Protein AF-X1BFW8-F1 (afdb_monomer_lite)

Foldseek 3Di:
DDLWDADPPDGDTPPDPSVVVVVVVVVVCVVVVVVVVVVVVVVVVVVLLVVLLVLLVVVLVVVCPPPVNVVVVVLVQPDDDPPFPPADPQQWAWGVQEDEDEAFDKDKIKIKHQPPPRPDAQWKKAKDKDDPQKAWPDGIDTDHQVCADPVRMHIDITMMHGHDFDPAWIWMWIDTDPDDIHIHTYGHDDDDDDDDDDDPDDDDDDQPQAEEEDADPVAQLFQWEDDPSYIYGHCRHPLNCCQPVVHDSVSSSVSSSLSSNQHSSCSSVPRCVSNVVSRVVVVVVSD

Radius of gyration: 31.19 Å; chains: 1; bounding box: 76×40×101 Å

Structure (mmCIF, N/CA/C/O backbone):
data_AF-X1BFW8-F1
#
_entry.id   AF-X1BFW8-F1
#
loop_
_atom_site.group_PDB
_atom_site.id
_atom_site.type_symbol
_atom_site.label_atom_id
_atom_site.label_alt_id
_atom_site.label_comp_id
_atom_site.label_asym_id
_atom_site.label_entity_id
_atom_site.label_seq_id
_atom_site.pdbx_PDB_ins_code
_atom_site.Cartn_x
_atom_site.Cartn_y
_atom_site.Cartn_z
_atom_site.occupancy
_atom_site.B_iso_or_equiv
_atom_site.auth_seq_id
_atom_site.auth_comp_id
_atom_site.auth_asym_id
_atom_site.auth_atom_id
_atom_site.pdbx_PDB_model_num
ATOM 1 N N . GLY A 1 1 ? 38.166 8.911 -64.105 1.00 53.06 1 GLY A N 1
ATOM 2 C CA . GLY A 1 1 ? 38.678 7.533 -64.160 1.00 53.06 1 GLY A CA 1
ATOM 3 C C . GLY A 1 1 ? 38.025 6.790 -63.029 1.00 53.06 1 GLY A C 1
ATOM 4 O O . GLY A 1 1 ? 37.865 7.400 -61.979 1.00 53.06 1 GLY A O 1
ATOM 5 N N . ASP A 1 2 ? 37.574 5.564 -63.267 1.00 64.12 2 ASP A N 1
ATOM 6 C CA . ASP A 1 2 ? 36.881 4.779 -62.245 1.00 64.12 2 ASP A CA 1
ATOM 7 C C . ASP A 1 2 ? 37.791 4.541 -61.035 1.00 64.12 2 ASP A C 1
ATOM 9 O O . ASP A 1 2 ? 38.950 4.158 -61.191 1.00 64.12 2 ASP A O 1
ATOM 13 N N . PHE A 1 3 ? 37.254 4.826 -59.846 1.00 72.25 3 PHE A N 1
ATOM 14 C CA . PHE A 1 3 ? 37.951 4.791 -58.556 1.00 72.25 3 PHE A CA 1
ATOM 15 C C . PHE A 1 3 ? 38.324 3.363 -58.124 1.00 72.25 3 PHE A C 1
ATOM 17 O O . PHE A 1 3 ? 39.352 3.161 -57.494 1.00 72.25 3 PHE A O 1
ATOM 24 N N . LEU A 1 4 ? 37.533 2.360 -58.523 1.00 79.75 4 LEU A N 1
ATOM 25 C CA . LEU A 1 4 ? 37.828 0.942 -58.314 1.00 79.75 4 LEU A CA 1
ATOM 26 C C . LEU A 1 4 ? 37.814 0.196 -59.648 1.00 79.75 4 LEU A C 1
ATOM 28 O O . LEU A 1 4 ? 36.929 0.412 -60.478 1.00 79.75 4 LEU A O 1
ATOM 32 N N . LYS A 1 5 ? 38.763 -0.725 -59.837 1.00 81.44 5 LYS A N 1
ATOM 33 C CA . LYS A 1 5 ? 38.862 -1.553 -61.046 1.00 81.44 5 LYS A CA 1
ATOM 34 C C . LYS A 1 5 ? 38.260 -2.938 -60.793 1.00 81.44 5 LYS A C 1
ATOM 36 O O . LYS A 1 5 ? 38.802 -3.677 -59.972 1.00 81.44 5 LYS A O 1
ATOM 41 N N . PRO A 1 6 ? 37.149 -3.308 -61.452 1.00 84.12 6 PRO A N 1
ATOM 42 C CA . PRO A 1 6 ? 36.534 -4.616 -61.261 1.00 84.12 6 PRO A CA 1
ATOM 43 C C . PRO A 1 6 ? 37.395 -5.726 -61.870 1.00 84.12 6 PRO A C 1
ATOM 45 O O . PRO A 1 6 ? 38.020 -5.551 -62.918 1.00 84.12 6 PRO A O 1
ATOM 48 N N . LEU A 1 7 ? 37.386 -6.900 -61.242 1.00 82.50 7 LEU A N 1
ATOM 49 C CA . LEU A 1 7 ? 38.055 -8.077 -61.783 1.00 82.50 7 LEU A CA 1
ATOM 50 C C . LEU A 1 7 ? 37.223 -8.666 -62.941 1.00 82.50 7 LEU A C 1
ATOM 52 O O . LEU A 1 7 ? 36.038 -8.946 -62.768 1.00 82.50 7 LEU A O 1
ATOM 56 N N . PRO A 1 8 ? 37.819 -8.930 -64.118 1.00 75.44 8 PRO A N 1
ATOM 57 C CA . PRO A 1 8 ? 37.076 -9.226 -65.349 1.00 75.44 8 PRO A CA 1
ATOM 58 C C . PRO A 1 8 ? 36.323 -10.571 -65.371 1.00 75.44 8 PRO A C 1
ATOM 60 O O . PRO A 1 8 ? 35.589 -10.837 -66.318 1.00 75.44 8 PRO A O 1
ATOM 63 N N . ALA A 1 9 ? 36.492 -11.435 -64.364 1.00 77.25 9 ALA A N 1
ATOM 64 C CA . ALA A 1 9 ? 35.888 -12.774 -64.335 1.00 77.25 9 ALA A CA 1
ATOM 65 C C . ALA A 1 9 ? 35.473 -13.254 -62.929 1.00 77.25 9 ALA A C 1
ATOM 67 O O . ALA A 1 9 ? 35.230 -14.445 -62.732 1.00 77.25 9 ALA A O 1
ATOM 68 N N . ARG A 1 10 ? 35.439 -12.361 -61.930 1.00 73.38 10 ARG A N 1
ATOM 69 C CA . ARG A 1 10 ? 35.086 -12.687 -60.538 1.00 73.38 10 ARG A CA 1
ATOM 70 C C . ARG A 1 10 ? 34.349 -11.525 -59.886 1.00 73.38 10 ARG A C 1
ATOM 72 O O . ARG A 1 10 ? 34.539 -10.378 -60.270 1.00 73.38 10 ARG A O 1
ATOM 79 N N . THR A 1 11 ? 33.566 -11.820 -58.856 1.00 75.94 11 THR A N 1
ATOM 80 C CA . THR A 1 11 ? 32.996 -10.804 -57.967 1.00 75.94 11 THR A CA 1
ATOM 81 C C . THR A 1 11 ? 34.120 -10.234 -57.095 1.00 75.94 11 THR A C 1
ATOM 83 O O . THR A 1 11 ? 34.528 -10.873 -56.128 1.00 75.94 11 THR A O 1
ATOM 86 N N . GLY A 1 12 ? 34.680 -9.081 -57.469 1.00 78.00 12 GLY A N 1
ATOM 87 C CA . GLY A 1 12 ? 35.740 -8.416 -56.703 1.00 78.00 12 GLY A CA 1
ATOM 88 C C . GLY A 1 12 ? 36.397 -7.248 -57.440 1.00 78.00 12 GLY A C 1
ATOM 89 O O . GLY A 1 12 ? 36.147 -7.035 -58.629 1.00 78.00 12 GLY A O 1
ATOM 90 N N . PHE A 1 13 ? 37.250 -6.513 -56.728 1.00 85.00 13 PHE A N 1
ATOM 91 C CA . PHE A 1 13 ? 38.037 -5.391 -57.245 1.00 85.00 13 PHE A CA 1
ATOM 92 C C . PHE A 1 13 ? 39.536 -5.689 -57.133 1.00 85.00 13 PHE A C 1
ATOM 94 O O . PHE A 1 13 ? 39.947 -6.546 -56.353 1.00 85.00 13 PHE A O 1
ATOM 101 N N . GLU A 1 14 ? 40.347 -5.019 -57.948 1.00 83.88 14 GLU A N 1
ATOM 102 C CA . GLU A 1 14 ? 41.806 -5.056 -57.835 1.00 83.88 14 GLU A CA 1
ATOM 103 C C . GLU A 1 14 ? 42.244 -4.426 -56.500 1.00 83.88 14 GLU A C 1
ATOM 105 O O . GLU A 1 14 ? 41.874 -3.291 -56.203 1.00 83.88 14 GLU A O 1
ATOM 110 N N . GLU A 1 15 ? 43.028 -5.155 -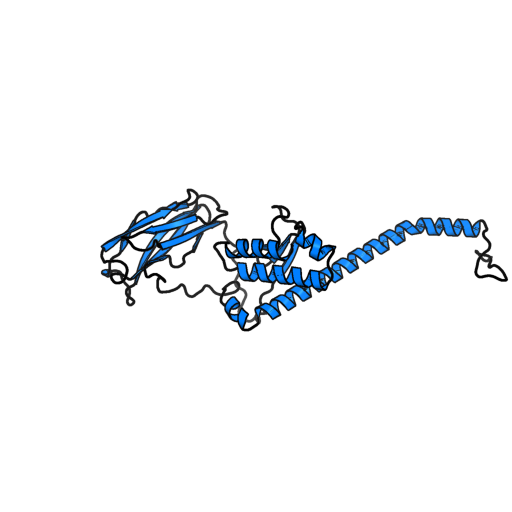55.700 1.00 81.75 15 GLU A N 1
ATOM 111 C CA . GLU A 1 15 ? 43.581 -4.684 -54.420 1.00 81.75 15 GLU A CA 1
ATOM 112 C C . GLU A 1 15 ? 44.744 -3.705 -54.661 1.00 81.75 15 GLU A C 1
ATOM 114 O O . GLU A 1 15 ? 45.918 -4.038 -54.508 1.00 81.75 15 GLU A O 1
ATOM 119 N N . ASN A 1 16 ? 44.419 -2.497 -55.112 1.00 83.69 16 ASN A N 1
ATOM 120 C CA . ASN A 1 16 ? 45.369 -1.415 -55.363 1.00 83.69 16 ASN A CA 1
ATOM 121 C C . ASN A 1 16 ? 45.364 -0.372 -54.221 1.00 83.69 16 ASN A C 1
ATOM 123 O O . ASN A 1 16 ? 44.614 -0.495 -53.254 1.00 83.69 16 ASN A O 1
ATOM 127 N N . GLU A 1 17 ? 46.201 0.667 -54.314 1.00 83.38 17 GLU A N 1
ATOM 128 C CA . GLU A 1 17 ? 46.241 1.737 -53.298 1.00 83.38 17 GLU A CA 1
ATOM 129 C C . GLU A 1 17 ? 44.878 2.421 -53.104 1.00 83.38 17 GLU A C 1
ATOM 131 O O . GLU A 1 17 ? 44.517 2.745 -51.976 1.00 83.38 17 GLU A O 1
ATOM 136 N N . ASP A 1 18 ? 44.086 2.586 -54.168 1.00 82.88 18 ASP A N 1
ATOM 137 C CA . ASP A 1 18 ? 42.741 3.170 -54.085 1.00 82.88 18 ASP A CA 1
ATOM 138 C C . ASP A 1 18 ? 41.776 2.282 -53.275 1.00 82.88 18 ASP A C 1
ATOM 140 O O . ASP A 1 18 ? 40.979 2.787 -52.483 1.00 82.88 18 ASP A O 1
ATOM 144 N N . TRP A 1 19 ? 41.883 0.956 -53.417 1.00 81.75 19 TRP A N 1
ATOM 145 C CA . TRP A 1 19 ? 41.144 -0.022 -52.615 1.00 81.75 19 TRP A CA 1
ATOM 146 C C . TRP A 1 19 ? 41.543 0.026 -51.135 1.00 81.75 19 TRP A C 1
ATOM 148 O O . TRP A 1 19 ? 40.672 0.017 -50.267 1.00 81.75 19 TRP A O 1
ATOM 158 N N . ILE A 1 20 ? 42.841 0.136 -50.835 1.00 82.69 20 ILE A N 1
ATOM 159 C CA . ILE A 1 20 ? 43.346 0.257 -49.457 1.00 82.69 20 ILE A CA 1
ATOM 160 C C . ILE A 1 20 ? 42.872 1.573 -48.822 1.00 82.69 20 ILE A C 1
ATOM 162 O O . ILE A 1 20 ? 42.326 1.556 -47.722 1.00 82.69 20 ILE A O 1
ATOM 166 N N . ASN A 1 21 ? 42.980 2.693 -49.542 1.00 85.38 21 ASN A N 1
ATOM 167 C CA . ASN A 1 21 ? 42.504 3.999 -49.078 1.00 85.38 21 ASN A CA 1
ATOM 168 C C . ASN A 1 21 ? 40.992 4.000 -48.805 1.00 85.38 21 ASN A C 1
ATOM 170 O O . ASN A 1 21 ? 40.538 4.600 -47.834 1.00 85.38 21 ASN A O 1
ATOM 174 N N . LEU A 1 22 ? 40.198 3.314 -49.635 1.00 85.25 22 LEU A N 1
ATOM 175 C CA . LEU A 1 22 ? 38.765 3.146 -49.391 1.00 85.25 22 LEU A CA 1
ATOM 176 C C . LEU A 1 22 ? 38.494 2.373 -48.094 1.00 85.25 22 LEU A C 1
ATOM 178 O O . LEU A 1 22 ? 37.608 2.763 -47.335 1.00 85.25 22 LEU A O 1
ATOM 182 N N . LEU A 1 23 ? 39.229 1.288 -47.837 1.00 84.69 23 LEU A N 1
ATOM 183 C CA . LEU A 1 23 ? 39.080 0.516 -46.602 1.00 84.69 23 LEU A CA 1
ATOM 184 C C . LEU A 1 23 ? 39.462 1.345 -45.370 1.00 84.69 23 LEU A C 1
ATOM 186 O O . LEU A 1 23 ? 38.728 1.307 -44.385 1.00 84.69 23 LEU A O 1
ATOM 190 N N . ASP A 1 24 ? 40.528 2.143 -45.445 1.00 86.81 24 ASP A N 1
ATOM 191 C CA . ASP A 1 24 ? 40.934 3.049 -44.365 1.00 86.81 24 ASP A CA 1
ATOM 192 C C . ASP A 1 24 ? 39.879 4.134 -44.093 1.00 86.81 24 ASP A C 1
ATOM 194 O O . ASP A 1 24 ? 39.579 4.441 -42.939 1.00 86.81 24 ASP A O 1
ATOM 198 N N . GLU A 1 25 ? 39.271 4.712 -45.134 1.00 87.56 25 GLU A N 1
ATOM 199 C CA . GLU A 1 25 ? 38.171 5.672 -44.974 1.00 87.56 25 GLU A CA 1
ATOM 200 C C . GLU A 1 25 ? 36.904 5.017 -44.400 1.00 87.56 25 GLU A C 1
ATOM 202 O O . GLU A 1 25 ? 36.228 5.611 -43.560 1.00 87.56 25 GLU A O 1
ATOM 207 N N . LEU A 1 26 ? 36.594 3.773 -44.779 1.00 86.12 26 LEU A N 1
ATOM 208 C CA . LEU A 1 26 ? 35.485 3.020 -44.183 1.00 86.12 26 LEU A CA 1
ATOM 209 C C . LEU A 1 26 ? 35.748 2.669 -42.712 1.00 86.12 26 LEU A C 1
ATOM 211 O O . LEU A 1 26 ? 34.830 2.756 -41.894 1.00 86.12 26 LEU A O 1
ATOM 215 N N . ASP A 1 27 ? 36.984 2.324 -42.347 1.00 87.81 27 ASP A N 1
ATOM 216 C CA . ASP A 1 27 ? 37.343 2.018 -40.958 1.00 87.81 27 ASP A CA 1
ATOM 217 C C . ASP A 1 27 ? 37.312 3.280 -40.076 1.00 87.81 27 ASP A C 1
ATOM 219 O O . ASP A 1 27 ? 36.904 3.217 -38.918 1.00 87.81 27 ASP A O 1
ATOM 223 N N . LYS A 1 28 ? 37.596 4.467 -40.635 1.00 90.75 28 LYS A N 1
ATOM 224 C CA . LYS A 1 28 ? 37.363 5.755 -39.947 1.00 90.75 28 LYS A CA 1
ATOM 225 C C . LYS A 1 28 ? 35.883 6.036 -39.677 1.00 90.75 28 LYS A C 1
ATOM 227 O O . LYS A 1 28 ? 35.567 6.734 -38.714 1.00 90.75 28 LYS A O 1
ATOM 232 N N . LEU A 1 29 ? 34.975 5.516 -40.507 1.00 88.31 29 LEU A N 1
ATOM 233 C CA . LEU A 1 29 ? 33.527 5.671 -40.330 1.00 88.31 29 LEU A CA 1
ATOM 234 C C . LEU A 1 29 ? 32.930 4.649 -39.354 1.00 88.31 29 LEU A C 1
ATOM 236 O O . LEU A 1 29 ? 31.868 4.913 -38.785 1.00 88.31 29 LEU A O 1
ATOM 240 N N . ARG A 1 30 ? 33.610 3.518 -39.108 1.00 85.94 30 ARG A N 1
ATOM 241 C CA . ARG A 1 30 ? 33.148 2.462 -38.191 1.00 85.94 30 ARG A CA 1
ATOM 242 C C . ARG A 1 30 ? 32.739 3.003 -36.809 1.00 85.94 30 ARG A C 1
ATOM 244 O O . ARG A 1 30 ? 31.610 2.716 -36.418 1.00 85.94 30 ARG A O 1
ATOM 251 N N . PRO A 1 31 ? 33.540 3.825 -36.096 1.00 89.44 31 PRO A N 1
ATOM 252 C CA . PRO A 1 31 ? 33.148 4.334 -34.780 1.00 89.44 31 PRO A CA 1
ATOM 253 C C . PRO A 1 31 ? 31.869 5.180 -34.810 1.00 89.44 31 PRO A C 1
ATOM 255 O O . PRO A 1 31 ? 31.066 5.123 -33.882 1.00 89.44 31 PRO A O 1
ATOM 258 N N . SER A 1 32 ? 31.659 5.952 -35.884 1.00 87.69 32 SER A N 1
ATOM 259 C CA . SER A 1 32 ? 30.453 6.772 -36.050 1.00 87.69 32 SER A CA 1
ATOM 260 C C . SER A 1 32 ? 29.214 5.902 -36.252 1.00 87.69 32 SER A C 1
ATOM 262 O O . SER A 1 32 ? 28.176 6.171 -35.654 1.00 87.69 32 SER A O 1
ATOM 264 N N . ILE A 1 33 ? 29.327 4.850 -37.066 1.00 85.62 33 ILE A N 1
ATOM 265 C CA . ILE A 1 33 ? 28.232 3.909 -37.330 1.00 85.62 33 ILE A CA 1
ATOM 266 C C . ILE A 1 33 ? 27.911 3.093 -36.071 1.00 85.62 33 ILE A C 1
ATOM 268 O O . ILE A 1 33 ? 26.744 2.908 -35.740 1.00 85.62 33 ILE A O 1
ATOM 272 N N . GLU A 1 34 ? 28.927 2.629 -35.339 1.00 87.75 34 GLU A N 1
ATOM 273 C CA . GLU A 1 34 ? 28.741 1.896 -34.081 1.00 87.75 34 GLU A CA 1
ATOM 274 C C . GLU A 1 34 ? 28.040 2.754 -33.021 1.00 87.75 34 GLU A C 1
ATOM 276 O O . GLU A 1 34 ? 27.109 2.277 -32.370 1.00 87.75 34 GLU A O 1
ATOM 281 N N . ALA A 1 35 ? 28.420 4.030 -32.895 1.00 88.38 35 ALA A N 1
ATOM 282 C CA . ALA A 1 35 ? 27.755 4.967 -31.995 1.00 88.38 35 ALA A CA 1
ATOM 283 C C . ALA A 1 35 ? 26.285 5.201 -32.384 1.00 88.38 35 ALA A C 1
ATOM 285 O O . A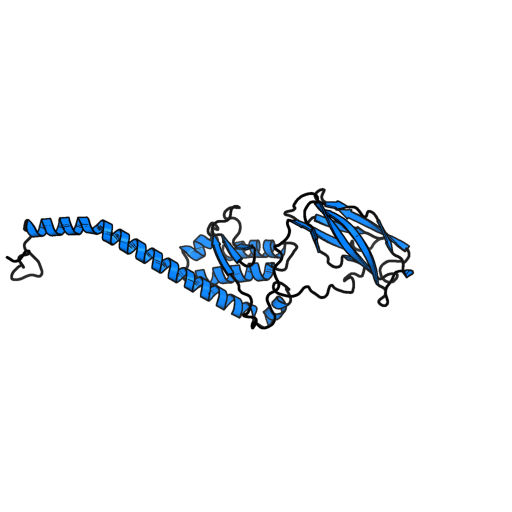LA A 1 35 ? 25.412 5.226 -31.517 1.00 88.38 35 ALA A O 1
ATOM 286 N N . GLU A 1 36 ? 25.992 5.338 -33.678 1.00 87.12 36 GLU A N 1
ATOM 287 C CA . GLU A 1 36 ? 24.628 5.541 -34.173 1.00 87.12 36 GLU A CA 1
ATOM 288 C C . GLU A 1 36 ? 23.748 4.294 -33.967 1.00 87.12 36 GLU A C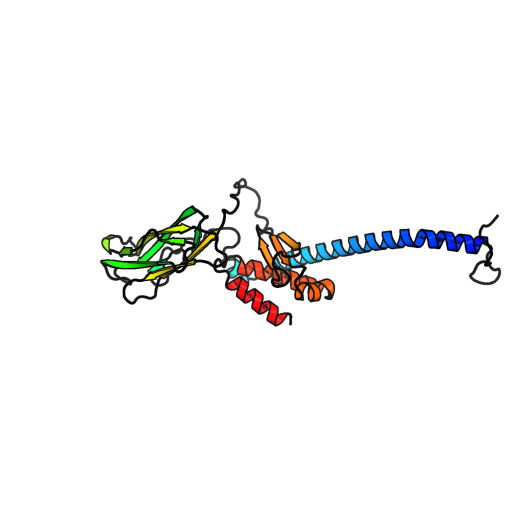 1
ATOM 290 O O . GLU A 1 36 ? 22.615 4.396 -33.494 1.00 87.12 36 GLU A O 1
ATOM 295 N N . ILE A 1 37 ? 24.291 3.099 -34.223 1.00 86.00 37 ILE A N 1
ATOM 296 C CA . ILE A 1 37 ? 23.625 1.823 -33.926 1.00 86.00 37 ILE A CA 1
ATOM 297 C C . ILE A 1 37 ? 23.312 1.708 -32.432 1.00 86.00 37 ILE A C 1
ATOM 299 O O . ILE A 1 37 ? 22.230 1.247 -32.069 1.00 86.00 37 ILE A O 1
ATOM 303 N N . GLU A 1 38 ? 24.234 2.115 -31.561 1.00 87.38 38 GLU A N 1
ATOM 304 C CA . GLU A 1 38 ? 24.026 2.062 -30.114 1.00 87.38 38 GLU A CA 1
ATOM 305 C C . GLU A 1 38 ? 22.906 3.011 -29.662 1.00 87.38 38 GLU A C 1
ATOM 307 O O . GLU A 1 38 ? 22.055 2.623 -28.861 1.00 87.38 38 GLU A O 1
ATOM 312 N N . ILE A 1 39 ? 22.823 4.212 -30.244 1.00 85.50 39 ILE A N 1
ATOM 313 C CA . ILE A 1 39 ? 21.701 5.137 -30.015 1.00 85.50 39 ILE A CA 1
ATOM 314 C C . ILE A 1 39 ? 20.376 4.485 -30.430 1.00 85.50 39 ILE A C 1
ATOM 316 O O . ILE A 1 39 ? 19.427 4.470 -29.643 1.00 85.50 39 ILE A O 1
ATOM 320 N N . PHE A 1 40 ? 20.310 3.887 -31.624 1.00 80.94 40 PHE A N 1
ATOM 321 C CA . PHE A 1 40 ? 19.091 3.226 -32.095 1.00 80.94 40 PHE A CA 1
ATOM 322 C C . PHE A 1 40 ? 18.684 2.036 -31.222 1.00 80.94 40 PHE A C 1
ATOM 324 O O . PHE A 1 40 ? 17.498 1.878 -30.925 1.00 80.94 40 PHE A O 1
ATOM 331 N N . LYS A 1 41 ? 19.645 1.234 -30.747 1.00 80.56 41 LYS A N 1
ATOM 332 C CA . LYS A 1 41 ? 19.380 0.146 -29.793 1.00 80.56 41 LYS A CA 1
ATOM 333 C C . LYS A 1 41 ? 18.786 0.670 -28.489 1.00 80.56 41 LYS A C 1
ATOM 335 O O . LYS A 1 41 ? 17.811 0.105 -27.994 1.00 80.56 41 LYS A O 1
ATOM 340 N N . GLN A 1 42 ? 19.330 1.760 -27.947 1.00 78.06 42 GLN A N 1
ATOM 341 C CA . GLN A 1 42 ? 18.814 2.380 -26.725 1.00 78.06 42 GLN A CA 1
ATOM 342 C C . GLN A 1 42 ? 17.403 2.948 -26.917 1.00 78.06 42 GLN A C 1
ATOM 344 O O . GLN A 1 42 ? 16.556 2.814 -26.033 1.00 78.06 42 GLN A O 1
ATOM 349 N N . GLU A 1 43 ? 17.120 3.568 -28.063 1.00 79.75 43 GLU A N 1
ATOM 350 C CA . GLU A 1 43 ? 15.775 4.051 -28.389 1.00 79.75 43 GLU A CA 1
ATOM 351 C C . GLU A 1 43 ? 14.764 2.912 -28.540 1.00 79.75 43 GLU A C 1
ATOM 353 O O . GLU A 1 43 ? 13.642 3.009 -28.036 1.00 79.75 43 GLU A O 1
ATOM 358 N N . GLU A 1 44 ? 15.144 1.828 -29.217 1.00 81.06 44 GLU A N 1
ATOM 359 C CA . GLU A 1 44 ? 14.288 0.656 -29.380 1.00 81.06 44 GLU A CA 1
ATOM 360 C C . GLU A 1 44 ? 14.005 -0.017 -28.030 1.00 81.06 44 GLU A C 1
ATOM 362 O O . GLU A 1 44 ? 12.851 -0.334 -27.734 1.00 81.06 44 GLU A O 1
ATOM 367 N N . ALA A 1 45 ? 15.022 -0.158 -27.175 1.00 77.31 45 ALA A N 1
ATOM 368 C CA . ALA A 1 45 ? 14.869 -0.685 -25.822 1.00 77.31 45 ALA A CA 1
ATOM 369 C C . ALA A 1 45 ? 13.904 0.169 -24.981 1.00 77.31 45 ALA A C 1
ATOM 371 O O . ALA A 1 45 ? 12.984 -0.369 -24.367 1.00 77.31 45 ALA A O 1
ATOM 372 N N . LYS A 1 46 ? 14.029 1.505 -25.024 1.00 78.94 46 LYS A N 1
ATOM 373 C CA . LYS A 1 46 ? 13.103 2.425 -24.333 1.00 78.94 46 LYS A CA 1
ATOM 374 C C . LYS A 1 46 ? 11.659 2.278 -24.817 1.00 78.94 46 LYS A C 1
ATOM 376 O O . LYS A 1 46 ? 10.733 2.290 -24.005 1.00 78.94 46 LYS A O 1
ATOM 381 N N . LYS A 1 47 ? 11.453 2.135 -26.132 1.00 82.56 47 LYS A N 1
ATOM 382 C CA . LYS A 1 47 ? 10.119 1.922 -26.719 1.00 82.56 47 LYS A CA 1
ATOM 383 C C . LYS A 1 47 ? 9.509 0.599 -26.259 1.00 82.56 47 LYS A C 1
ATOM 385 O O . LYS A 1 47 ? 8.350 0.592 -25.855 1.00 82.56 47 LYS A O 1
ATOM 390 N N . LYS A 1 48 ? 10.286 -0.490 -26.280 1.00 80.88 48 LYS A N 1
ATOM 391 C CA . LYS A 1 48 ? 9.845 -1.810 -25.796 1.00 80.88 48 LYS A CA 1
ATOM 392 C C . LYS A 1 48 ? 9.461 -1.763 -24.323 1.00 80.88 48 LYS A C 1
ATOM 394 O O . LYS A 1 48 ? 8.369 -2.196 -23.972 1.00 80.88 48 LYS A O 1
ATOM 399 N N . LEU A 1 49 ? 10.299 -1.147 -23.494 1.00 78.19 49 LEU A N 1
ATOM 400 C CA . LEU A 1 49 ? 10.038 -0.979 -22.067 1.00 78.19 49 LEU A CA 1
ATOM 401 C C . LEU A 1 49 ? 8.735 -0.202 -21.818 1.00 78.19 49 LEU A C 1
ATOM 403 O O . LEU A 1 49 ? 7.868 -0.660 -21.083 1.00 78.19 49 LEU A O 1
ATOM 407 N N . THR A 1 50 ? 8.535 0.920 -22.515 1.00 81.44 50 THR A N 1
ATOM 408 C CA . THR A 1 50 ? 7.309 1.731 -22.387 1.00 81.44 50 THR A CA 1
ATOM 409 C C . THR A 1 50 ? 6.056 0.946 -22.800 1.00 81.44 50 THR A C 1
ATOM 411 O O . THR A 1 50 ? 5.001 1.067 -22.178 1.00 81.44 50 THR A O 1
ATOM 414 N N . GLU A 1 51 ? 6.156 0.115 -23.837 1.00 84.62 51 GLU A N 1
ATOM 415 C CA . GLU A 1 51 ? 5.048 -0.728 -24.292 1.00 84.62 51 GLU A CA 1
ATOM 416 C C . GLU A 1 51 ? 4.719 -1.846 -23.290 1.00 84.62 51 GLU A C 1
ATOM 418 O O . GLU A 1 51 ? 3.545 -2.135 -23.049 1.00 84.62 51 GLU A O 1
ATOM 423 N N . ILE A 1 52 ? 5.733 -2.444 -22.663 1.00 82.62 52 ILE A N 1
ATOM 424 C CA . ILE A 1 52 ? 5.551 -3.432 -21.593 1.00 82.62 52 ILE A CA 1
ATOM 425 C C . ILE A 1 52 ? 4.879 -2.788 -20.383 1.00 82.62 52 ILE A C 1
ATOM 427 O O . ILE A 1 52 ? 3.908 -3.339 -19.871 1.00 82.62 52 ILE A O 1
ATOM 431 N N . GLN A 1 53 ? 5.314 -1.594 -19.979 1.00 79.25 53 GLN A N 1
ATOM 432 C CA . GLN A 1 53 ? 4.684 -0.837 -18.894 1.00 79.25 53 GLN A CA 1
ATOM 433 C C . GLN A 1 53 ? 3.207 -0.552 -19.187 1.00 79.25 53 GLN A C 1
ATOM 435 O O . GLN A 1 53 ? 2.345 -0.767 -18.333 1.00 79.25 53 GLN A O 1
ATOM 440 N N . ARG A 1 54 ? 2.890 -0.119 -20.414 1.00 82.62 54 ARG A N 1
ATOM 441 C CA . ARG A 1 54 ? 1.507 0.121 -20.848 1.00 82.62 54 ARG A CA 1
ATOM 442 C C . ARG A 1 54 ? 0.660 -1.148 -20.732 1.00 82.62 54 ARG A C 1
ATOM 444 O O . ARG A 1 54 ? -0.418 -1.105 -20.140 1.00 82.62 54 ARG A O 1
ATOM 451 N N . LYS A 1 55 ? 1.165 -2.274 -21.246 1.00 84.56 55 LYS A N 1
ATOM 452 C CA . LYS A 1 55 ? 0.491 -3.579 -21.163 1.00 84.56 55 LYS A CA 1
ATOM 453 C C . LYS A 1 55 ? 0.339 -4.061 -19.722 1.00 84.56 55 LYS A C 1
ATOM 455 O O . LYS A 1 55 ? -0.704 -4.608 -19.391 1.00 84.56 55 LYS A O 1
ATOM 460 N N . ALA A 1 56 ? 1.333 -3.835 -18.865 1.00 80.12 56 ALA A N 1
ATOM 461 C CA . ALA A 1 56 ? 1.281 -4.222 -17.457 1.00 80.12 56 ALA A CA 1
ATOM 462 C C . ALA A 1 56 ? 0.186 -3.456 -16.713 1.00 80.12 56 ALA A C 1
ATOM 464 O O . ALA A 1 56 ? -0.580 -4.041 -15.952 1.00 80.12 56 ALA A O 1
ATOM 465 N N . ILE A 1 57 ? 0.060 -2.154 -16.980 1.00 76.25 57 ILE A N 1
ATOM 466 C CA . ILE A 1 57 ? -1.012 -1.327 -16.418 1.00 76.25 57 ILE A CA 1
ATOM 467 C C . ILE A 1 57 ? -2.384 -1.800 -16.910 1.00 76.25 57 ILE A C 1
ATOM 469 O O . ILE A 1 57 ? -3.320 -1.878 -16.115 1.00 76.25 57 ILE A O 1
ATOM 473 N N . GLU A 1 58 ? -2.526 -2.100 -18.201 1.00 79.12 58 GLU A N 1
ATOM 474 C CA . GLU A 1 58 ? -3.777 -2.619 -18.768 1.00 79.12 58 GLU A CA 1
ATOM 475 C C . GLU A 1 58 ? -4.153 -3.971 -18.156 1.00 79.12 58 GLU A C 1
ATOM 477 O O . GLU A 1 58 ? -5.260 -4.115 -17.641 1.00 79.12 58 GLU A O 1
ATOM 482 N N . LEU A 1 59 ? -3.213 -4.913 -18.105 1.00 81.62 59 LEU A N 1
ATOM 483 C CA . LEU A 1 59 ? -3.434 -6.241 -17.542 1.00 81.62 59 LEU A CA 1
ATOM 484 C C . LEU A 1 59 ? -3.753 -6.183 -16.044 1.00 81.62 59 LEU A C 1
ATOM 486 O O . LEU A 1 59 ? -4.677 -6.846 -15.580 1.00 81.62 59 LEU A O 1
ATOM 490 N N . ALA A 1 60 ? -3.044 -5.349 -15.281 1.00 77.00 60 ALA A N 1
ATOM 491 C CA . ALA A 1 60 ? -3.341 -5.150 -13.868 1.00 77.00 60 ALA A CA 1
ATOM 492 C C . ALA A 1 60 ? -4.762 -4.607 -13.669 1.00 77.00 60 ALA A C 1
ATOM 494 O O . ALA A 1 60 ? -5.477 -5.069 -12.783 1.00 77.00 60 ALA A O 1
ATOM 495 N N . ARG A 1 61 ? -5.208 -3.666 -14.513 1.00 72.75 61 ARG A N 1
ATOM 496 C CA . ARG A 1 61 ? -6.592 -3.170 -14.477 1.00 72.75 61 ARG A CA 1
ATOM 497 C C . ARG A 1 61 ? -7.592 -4.271 -14.797 1.00 72.75 61 ARG A C 1
ATOM 499 O O . ARG A 1 61 ? -8.613 -4.351 -14.127 1.00 72.75 61 ARG A O 1
ATOM 506 N N . GLU A 1 62 ? -7.327 -5.094 -15.804 1.00 76.88 62 GLU A N 1
ATOM 507 C CA . GLU A 1 62 ? -8.199 -6.219 -16.150 1.00 76.88 62 GLU A CA 1
ATOM 508 C C . GLU A 1 62 ? -8.344 -7.192 -14.979 1.00 76.88 62 GLU A C 1
ATOM 510 O O . GLU A 1 62 ? -9.470 -7.508 -14.602 1.00 76.88 62 GLU A O 1
ATOM 515 N N . ILE A 1 63 ? -7.228 -7.586 -14.355 1.00 72.88 63 ILE A N 1
ATOM 516 C CA . ILE A 1 63 ? -7.215 -8.488 -13.196 1.00 72.88 63 ILE A CA 1
ATOM 517 C C . ILE A 1 63 ? -7.991 -7.877 -12.029 1.00 72.88 63 ILE A C 1
ATOM 519 O O . ILE A 1 63 ? -8.875 -8.520 -11.471 1.00 72.88 63 ILE A O 1
ATOM 523 N N . LEU A 1 64 ? -7.712 -6.620 -11.684 1.00 66.81 64 LEU A N 1
ATOM 524 C CA . LEU A 1 64 ? -8.362 -5.946 -10.558 1.00 66.81 64 LEU A CA 1
ATOM 525 C C . LEU A 1 64 ? -9.870 -5.721 -10.770 1.00 66.81 64 LEU A C 1
ATOM 527 O O . LEU A 1 64 ? -10.594 -5.540 -9.797 1.00 66.81 64 LEU A O 1
ATOM 531 N N . ASN A 1 65 ? -10.355 -5.766 -12.013 1.00 64.00 65 ASN A N 1
ATOM 532 C CA . ASN A 1 65 ? -11.775 -5.626 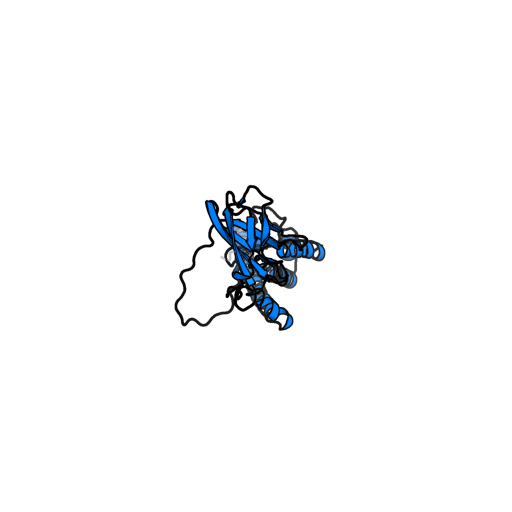-12.346 1.00 64.00 65 ASN A CA 1
ATOM 533 C C . ASN A 1 65 ? -12.555 -6.961 -12.350 1.00 64.00 65 ASN A C 1
ATOM 535 O O . ASN A 1 65 ? -13.776 -6.950 -12.554 1.00 64.00 65 ASN A O 1
ATOM 539 N N . ILE A 1 66 ? -11.891 -8.109 -12.153 1.00 68.56 66 ILE A N 1
ATOM 540 C CA . ILE A 1 66 ? -12.551 -9.424 -12.043 1.00 68.56 66 ILE A CA 1
ATOM 541 C C . ILE A 1 66 ? -13.460 -9.429 -10.806 1.00 68.56 66 ILE A C 1
ATOM 543 O O . ILE A 1 66 ? -13.135 -8.839 -9.783 1.00 68.56 66 ILE A O 1
ATOM 547 N N . GLU A 1 67 ? -14.617 -10.094 -10.881 1.00 48.50 67 GLU A N 1
ATOM 548 C CA . GLU A 1 67 ? -15.648 -10.084 -9.828 1.00 48.50 67 GLU A CA 1
ATOM 549 C C . GLU A 1 67 ? -15.136 -10.532 -8.447 1.00 48.50 67 GLU A C 1
ATOM 551 O O . GLU A 1 67 ? -15.532 -9.962 -7.437 1.00 48.50 67 GLU A O 1
ATOM 556 N N . GLU A 1 68 ? -14.175 -11.454 -8.415 1.00 54.62 68 GLU A N 1
ATOM 557 C CA . GLU A 1 68 ? -13.474 -11.933 -7.211 1.00 54.62 68 GLU A CA 1
ATOM 558 C C . GLU A 1 68 ? -12.584 -10.859 -6.559 1.00 54.62 68 GLU A C 1
ATOM 560 O O . GLU A 1 68 ? -12.309 -10.908 -5.361 1.00 54.62 68 GLU A O 1
ATOM 565 N N . PHE A 1 69 ? -12.161 -9.866 -7.343 1.00 48.28 69 PHE A N 1
ATOM 566 C CA . PHE A 1 69 ? -11.352 -8.727 -6.922 1.00 48.28 69 PHE A CA 1
ATOM 567 C C . PHE A 1 69 ? -12.141 -7.409 -6.902 1.00 48.28 69 PHE A C 1
ATOM 569 O O . PHE A 1 69 ? -11.619 -6.401 -6.433 1.00 48.28 69 PHE A O 1
ATOM 576 N N . LYS A 1 70 ? -13.428 -7.402 -7.278 1.00 47.44 70 LYS A N 1
ATOM 577 C CA . LYS A 1 70 ? -14.321 -6.254 -7.028 1.00 47.44 70 LYS A CA 1
ATOM 578 C C . LYS A 1 70 ? -14.475 -5.977 -5.536 1.00 47.44 70 LYS A C 1
ATOM 580 O O . LYS A 1 70 ? -14.583 -4.825 -5.134 1.00 47.44 70 LYS A O 1
ATOM 585 N N . ASP A 1 71 ? -14.384 -7.007 -4.698 1.00 42.25 71 ASP A N 1
ATOM 586 C CA . ASP A 1 71 ? -14.308 -6.837 -3.244 1.00 42.25 71 ASP A CA 1
ATOM 587 C C . ASP A 1 71 ? -12.935 -6.306 -2.780 1.00 42.25 71 ASP A C 1
ATOM 589 O O . ASP A 1 71 ? -12.808 -5.818 -1.659 1.00 42.25 71 ASP A O 1
ATOM 593 N N . LEU A 1 72 ? -11.906 -6.303 -3.637 1.00 44.38 72 LEU A N 1
ATOM 594 C CA . LEU A 1 72 ? -10.694 -5.508 -3.410 1.00 44.38 72 LEU A CA 1
ATOM 595 C C . LEU A 1 72 ? -10.891 -4.030 -3.791 1.00 44.38 72 LEU A C 1
ATOM 597 O O . LEU A 1 72 ? -10.162 -3.198 -3.264 1.00 44.38 72 LEU A O 1
ATOM 601 N N . GLU A 1 73 ? -11.901 -3.643 -4.589 1.00 36.69 73 GLU A N 1
ATOM 602 C CA . GLU A 1 73 ? -12.326 -2.228 -4.675 1.00 36.69 73 GLU A CA 1
ATOM 603 C C . GLU A 1 73 ? -12.939 -1.732 -3.347 1.00 36.69 73 GLU A C 1
ATOM 605 O O . GLU A 1 73 ? -12.979 -0.522 -3.096 1.00 36.69 73 GLU A O 1
ATOM 610 N N . LEU A 1 74 ? -13.368 -2.650 -2.464 1.00 36.38 74 LEU A N 1
ATOM 611 C CA . LEU A 1 74 ? -13.713 -2.360 -1.065 1.00 36.38 74 LEU A CA 1
ATOM 612 C C . LEU A 1 74 ? -12.479 -2.254 -0.149 1.00 36.38 74 LEU A C 1
ATOM 614 O O . LEU A 1 74 ? -12.621 -1.849 1.005 1.00 36.38 74 LEU A O 1
ATOM 618 N N . LEU A 1 75 ? -11.265 -2.526 -0.643 1.00 41.59 75 LEU A N 1
ATOM 619 C CA . LEU A 1 75 ? -10.047 -1.966 -0.065 1.00 41.59 75 LEU A CA 1
ATOM 620 C C . LEU A 1 75 ? -9.903 -0.553 -0.650 1.00 41.59 75 LEU A C 1
ATOM 622 O O . LEU A 1 75 ? -9.484 -0.332 -1.785 1.00 41.59 75 LEU A O 1
ATOM 626 N N . GLU A 1 76 ? -10.291 0.423 0.164 1.00 41.81 76 GLU A N 1
ATOM 627 C CA . GLU A 1 76 ? -10.619 1.822 -0.139 1.00 41.81 76 GLU A CA 1
ATOM 628 C C . GLU A 1 76 ? -9.450 2.715 -0.574 1.00 41.81 76 GLU A C 1
ATOM 630 O O . GLU A 1 76 ? -9.186 3.777 -0.000 1.00 41.81 76 GLU A O 1
ATOM 635 N N . GLY A 1 77 ? -8.753 2.316 -1.634 1.00 39.84 77 GLY A N 1
ATOM 636 C CA . GLY A 1 77 ? -7.487 2.945 -1.978 1.00 39.84 77 GLY A CA 1
ATOM 637 C C . GLY A 1 77 ? -7.621 4.264 -2.719 1.00 39.84 77 GLY A C 1
ATOM 638 O O . GLY A 1 77 ? -6.709 5.087 -2.784 1.00 39.84 77 GLY A O 1
ATOM 639 N N . LEU A 1 78 ? -8.763 4.491 -3.355 1.00 40.38 78 LEU A N 1
ATOM 640 C CA . LEU A 1 78 ? -8.788 5.454 -4.449 1.00 40.38 78 LEU A CA 1
ATOM 641 C C . LEU A 1 78 ? -10.025 6.344 -4.500 1.00 40.38 78 LEU A C 1
ATOM 643 O O . LEU A 1 78 ? -10.180 7.069 -5.485 1.00 40.38 78 LEU A O 1
ATOM 647 N N . GLY A 1 79 ? -10.842 6.451 -3.440 1.00 39.47 79 GLY A N 1
ATOM 648 C CA . GLY A 1 79 ? -11.850 7.513 -3.512 1.00 39.47 79 GLY A CA 1
ATOM 649 C C . GLY A 1 79 ? -12.807 7.838 -2.383 1.00 39.47 79 GLY A C 1
ATOM 650 O O . GLY A 1 79 ? -13.372 8.928 -2.468 1.00 39.47 79 GLY A O 1
ATOM 651 N N . ARG A 1 80 ? -13.044 7.024 -1.353 1.00 34.78 80 ARG A N 1
ATOM 652 C CA . ARG A 1 80 ? -13.966 7.434 -0.277 1.00 34.78 80 ARG A CA 1
ATOM 653 C C . ARG A 1 80 ? -13.513 6.889 1.065 1.00 34.78 80 ARG A C 1
ATOM 655 O O . ARG A 1 80 ? -13.147 5.733 1.168 1.00 34.78 80 ARG A O 1
ATOM 662 N N . LYS A 1 81 ? -13.536 7.762 2.077 1.00 37.28 81 LYS A N 1
ATOM 663 C CA . LYS A 1 81 ? -13.404 7.370 3.479 1.00 37.28 81 LYS A CA 1
ATOM 664 C C . LYS A 1 81 ? -14.540 6.366 3.761 1.00 37.28 81 LYS A C 1
ATOM 666 O O . LYS A 1 81 ? -15.679 6.718 3.422 1.00 37.28 81 LYS A O 1
ATOM 671 N N . PRO A 1 82 ? -14.271 5.195 4.361 1.00 40.56 82 PRO A N 1
ATOM 672 C CA . PRO A 1 82 ? -15.332 4.294 4.794 1.00 40.56 82 PRO A CA 1
ATOM 673 C C . PRO A 1 82 ? -16.308 5.092 5.640 1.00 40.56 82 PRO A C 1
ATOM 675 O O . PRO A 1 82 ? -15.867 5.975 6.395 1.00 40.56 82 PRO A O 1
ATOM 678 N N . PRO A 1 83 ? -17.620 4.817 5.573 1.00 47.78 83 PRO A N 1
ATOM 679 C CA . PRO A 1 83 ? -18.466 5.192 6.685 1.00 47.78 83 PRO A CA 1
ATOM 680 C C . PRO A 1 83 ? -17.850 4.531 7.921 1.00 47.78 83 PRO A C 1
ATOM 682 O O . PRO A 1 83 ? -17.857 3.308 8.040 1.00 47.78 83 PRO A O 1
ATOM 685 N N . GLU A 1 84 ? -17.238 5.345 8.789 1.00 54.88 84 GLU A N 1
ATOM 686 C CA . GLU A 1 84 ? -16.599 4.866 10.013 1.00 54.88 84 GLU A CA 1
ATOM 687 C C . GLU A 1 84 ? -17.582 3.920 10.708 1.00 54.88 84 GLU A C 1
ATOM 689 O O . GLU A 1 84 ? -18.750 4.310 10.873 1.00 54.88 84 GLU A O 1
ATOM 694 N N . PRO A 1 85 ? -17.163 2.687 11.070 1.00 60.22 85 PRO A N 1
ATOM 695 C CA . PRO A 1 85 ? -18.057 1.742 11.709 1.00 60.22 85 PRO A CA 1
ATOM 696 C C . PRO A 1 85 ? -18.770 2.454 12.854 1.00 60.22 85 PRO A C 1
ATOM 698 O O . PRO A 1 85 ? -18.162 3.035 13.759 1.00 60.22 85 PRO A O 1
ATOM 701 N N . ARG A 1 86 ? -20.100 2.528 12.779 1.00 66.88 86 ARG A N 1
ATOM 702 C CA . ARG A 1 86 ? -20.836 3.232 13.833 1.00 66.88 86 ARG A CA 1
ATOM 703 C C . ARG A 1 86 ? -20.654 2.511 15.162 1.00 66.88 86 ARG A C 1
ATOM 705 O O . ARG A 1 86 ? -20.534 3.177 16.187 1.00 66.88 86 ARG A O 1
ATOM 712 N N . LEU A 1 87 ? -20.534 1.187 15.098 1.00 82.88 87 LEU A N 1
ATOM 713 C CA . LEU A 1 87 ? -20.473 0.281 16.230 1.00 82.88 87 LEU A CA 1
ATOM 714 C C . LEU A 1 87 ? -19.051 -0.278 16.433 1.00 82.88 87 LEU A C 1
ATOM 716 O O . LEU A 1 87 ? -18.368 -0.557 15.445 1.00 82.88 87 LEU A O 1
ATOM 720 N N . PRO A 1 88 ? -18.608 -0.463 17.690 1.00 85.19 88 PRO A N 1
ATOM 721 C CA . PRO A 1 88 ? -17.344 -1.127 18.003 1.00 85.19 88 PRO A CA 1
ATOM 722 C C . PRO A 1 88 ? -17.428 -2.638 17.696 1.00 85.19 88 PRO A C 1
ATOM 724 O O . PRO A 1 88 ? -18.311 -3.300 18.251 1.00 85.19 88 PRO A O 1
ATOM 727 N N . PRO A 1 89 ? -16.536 -3.209 16.861 1.00 80.94 89 PRO A N 1
ATOM 728 C CA . PRO A 1 89 ? -16.601 -4.612 16.431 1.00 80.94 89 PRO A CA 1
ATOM 729 C C . PRO A 1 89 ? -16.648 -5.629 17.579 1.00 80.94 89 PRO A C 1
ATOM 731 O O . PRO A 1 89 ? -17.473 -6.539 17.560 1.00 80.94 89 PRO A O 1
ATOM 734 N N . ASN A 1 90 ? -15.820 -5.450 18.612 1.00 84.38 90 ASN A N 1
ATOM 735 C CA . ASN A 1 90 ? -15.794 -6.316 19.797 1.00 84.38 90 ASN A CA 1
ATOM 736 C C . ASN A 1 90 ? -16.647 -5.773 20.952 1.00 84.38 90 ASN A C 1
ATOM 738 O O . ASN A 1 90 ? -16.536 -6.220 22.092 1.00 84.38 90 ASN A O 1
ATOM 742 N N . GLY A 1 91 ? -17.469 -4.759 20.685 1.00 90.56 91 GLY A N 1
ATOM 743 C CA . GLY A 1 91 ? -18.247 -4.057 21.696 1.00 90.56 91 GLY A CA 1
ATOM 744 C C . GLY A 1 91 ? -17.458 -3.099 22.592 1.00 90.56 91 GLY A C 1
ATOM 745 O O . GLY A 1 91 ? -18.072 -2.379 23.376 1.00 90.56 91 GLY A O 1
ATOM 746 N N . PHE A 1 92 ? -16.133 -3.060 22.452 1.00 95.12 92 PHE A N 1
ATOM 747 C CA . PHE A 1 92 ? -15.213 -2.115 23.078 1.00 95.12 92 PHE A CA 1
ATOM 748 C C . PHE A 1 92 ? -13.979 -1.977 22.177 1.00 95.12 92 PHE A C 1
ATOM 750 O O . PHE A 1 92 ? -13.142 -2.871 22.166 1.00 95.12 92 PHE A O 1
ATOM 757 N N . ASP A 1 93 ? -13.898 -0.911 21.378 1.00 94.06 93 ASP A N 1
ATOM 758 C CA . ASP A 1 93 ? -12.831 -0.726 20.382 1.00 94.06 93 ASP A CA 1
ATOM 759 C C . ASP A 1 93 ? -12.600 0.746 20.030 1.00 94.06 93 ASP A C 1
ATOM 761 O O . ASP A 1 93 ? -13.497 1.588 20.136 1.00 94.06 93 ASP A O 1
ATOM 765 N N . PHE A 1 94 ? -11.394 1.054 19.551 1.00 90.25 94 PHE A N 1
ATOM 766 C CA . PHE A 1 94 ? -11.122 2.317 18.870 1.00 90.25 94 PHE A CA 1
ATOM 767 C C . PHE A 1 94 ? -11.715 2.298 17.464 1.00 90.25 94 PHE A C 1
ATOM 769 O O . PHE A 1 94 ? -11.525 1.335 16.719 1.00 90.25 94 PHE A O 1
ATOM 776 N N . VAL A 1 95 ? -12.425 3.364 17.088 1.00 86.62 95 VAL A N 1
ATOM 777 C CA . VAL A 1 95 ? -13.100 3.424 15.787 1.00 86.62 95 VAL A CA 1
ATOM 778 C C . VAL A 1 95 ? -12.890 4.782 15.114 1.00 86.62 95 VAL A C 1
ATOM 780 O O . VAL A 1 95 ? -13.686 5.691 15.335 1.00 86.62 95 VAL A O 1
ATOM 783 N N . PRO A 1 96 ? -11.858 4.941 14.266 1.00 84.75 96 PRO A N 1
ATOM 784 C CA . PRO A 1 96 ? -11.059 3.877 13.648 1.00 84.75 96 PRO A CA 1
ATOM 785 C C . PRO A 1 96 ? -9.995 3.263 14.573 1.00 84.75 96 PRO A C 1
ATOM 787 O O . PRO A 1 96 ? -9.579 3.870 15.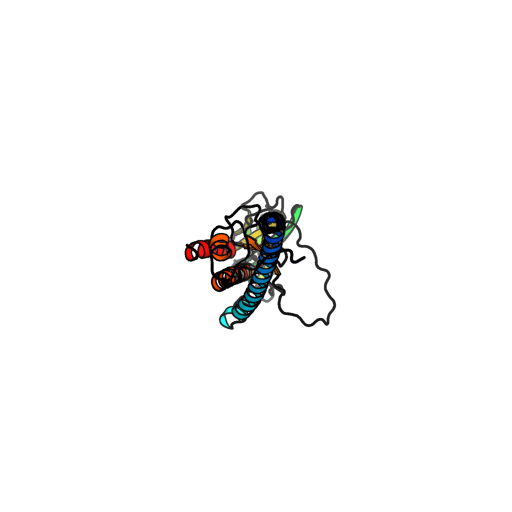554 1.00 84.75 96 PRO A O 1
ATOM 790 N N . SER A 1 97 ? -9.494 2.080 14.203 1.00 82.19 97 SER A N 1
ATOM 791 C CA . SER A 1 97 ? -8.378 1.389 14.873 1.00 82.19 97 SER A CA 1
ATOM 792 C C . SER A 1 97 ? -6.995 1.919 14.466 1.00 82.19 97 SER A C 1
ATOM 794 O O . SER A 1 97 ? -5.964 1.377 14.862 1.00 82.19 97 SER A O 1
ATOM 796 N N . SER A 1 98 ? -6.932 2.972 13.650 1.00 77.06 98 SER A N 1
ATOM 797 C CA . SER A 1 98 ? -5.677 3.634 13.298 1.00 77.06 98 SER A CA 1
ATOM 798 C C . SER A 1 98 ? -5.867 5.111 12.977 1.00 77.06 98 SER A C 1
ATOM 800 O O . SER A 1 98 ? -6.933 5.544 12.534 1.00 77.06 98 SER A O 1
ATOM 802 N N . ILE A 1 99 ? -4.811 5.892 13.196 1.00 80.25 99 ILE A N 1
ATOM 803 C CA . ILE A 1 99 ? -4.793 7.337 12.972 1.00 80.25 99 ILE A CA 1
ATOM 804 C C . ILE A 1 99 ? -3.386 7.823 12.628 1.00 80.25 99 ILE A C 1
ATOM 806 O O . ILE A 1 99 ? -2.387 7.337 13.156 1.00 80.25 99 ILE A O 1
ATOM 810 N N . ARG A 1 100 ? -3.313 8.815 11.738 1.00 76.19 100 ARG A N 1
ATOM 811 C CA . ARG A 1 100 ? -2.084 9.546 11.425 1.00 76.19 100 ARG A CA 1
ATOM 812 C C . ARG A 1 100 ? -2.110 10.899 12.117 1.00 76.19 100 ARG A C 1
ATOM 814 O O . ARG A 1 100 ? -3.133 11.580 12.102 1.00 76.19 100 ARG A O 1
ATOM 821 N N . VAL A 1 101 ? -0.978 11.289 12.680 1.00 82.50 101 VAL A N 1
ATOM 822 C CA . VAL A 1 101 ? -0.770 12.605 13.280 1.00 82.50 101 VAL A CA 1
ATOM 823 C C . VAL A 1 101 ? 0.541 13.190 12.768 1.00 82.50 101 VAL A C 1
ATOM 825 O O . VAL A 1 101 ? 1.493 12.463 12.495 1.00 82.50 101 VAL A O 1
ATOM 828 N N . GLU A 1 102 ? 0.597 14.503 12.604 1.00 84.38 102 GLU A N 1
ATOM 829 C CA . GLU A 1 102 ? 1.850 15.179 12.273 1.00 84.38 102 GLU A CA 1
ATOM 830 C C . GLU A 1 102 ? 2.712 15.363 13.533 1.00 84.38 102 GLU A C 1
ATOM 832 O O . GLU A 1 102 ? 2.166 15.504 14.634 1.00 84.38 102 GLU A O 1
ATOM 837 N N . PRO A 1 103 ? 4.051 15.402 13.406 1.00 89.81 103 PRO A N 1
ATOM 838 C CA . PRO A 1 103 ? 4.917 15.795 14.512 1.00 89.81 103 PRO A CA 1
ATOM 839 C C . PRO A 1 103 ? 4.502 17.153 15.108 1.00 89.81 103 PRO A C 1
ATOM 841 O O . PRO A 1 103 ? 4.228 18.109 14.383 1.00 89.81 103 PRO A O 1
ATOM 844 N N . GLY A 1 104 ? 4.441 17.236 16.434 1.00 91.56 104 GLY A N 1
ATOM 845 C CA . GLY A 1 104 ? 3.990 18.403 17.194 1.00 91.56 104 GLY A CA 1
ATOM 846 C C . GLY A 1 104 ? 2.477 18.647 17.170 1.00 91.56 104 GLY A C 1
ATOM 847 O O . GLY A 1 104 ? 2.023 19.680 17.663 1.00 91.56 104 GLY A O 1
ATOM 848 N N . LYS A 1 105 ? 1.672 17.751 16.580 1.00 92.69 105 LYS A N 1
ATOM 849 C CA . LYS A 1 105 ? 0.207 17.868 16.573 1.00 92.69 105 LYS A CA 1
ATOM 850 C C . LYS A 1 105 ? -0.445 16.905 17.555 1.00 92.69 105 LYS A C 1
ATOM 852 O O . LYS A 1 105 ? 0.030 15.797 17.805 1.00 92.69 105 LYS A O 1
ATOM 857 N N . THR A 1 106 ? -1.585 17.341 18.082 1.00 93.38 106 THR A N 1
ATOM 858 C CA . THR A 1 106 ? -2.466 16.517 18.907 1.00 93.38 106 THR A CA 1
ATOM 859 C C . THR A 1 106 ? -3.414 15.723 18.016 1.00 93.38 106 THR A C 1
ATOM 861 O O . THR A 1 106 ? -4.146 16.299 17.211 1.00 93.38 106 THR A O 1
ATOM 864 N N . GLY A 1 107 ? -3.406 14.403 18.170 1.00 90.38 107 GLY A N 1
ATOM 865 C CA . GLY A 1 107 ? -4.405 13.502 17.616 1.00 90.38 107 GLY A CA 1
ATOM 866 C C . GLY A 1 107 ? -5.488 13.198 18.648 1.00 90.38 107 GLY A C 1
ATOM 867 O O . GLY A 1 107 ? -5.229 13.169 19.854 1.00 90.38 107 GLY A O 1
ATOM 868 N N . VAL A 1 108 ? -6.708 12.971 18.165 1.00 93.50 108 VAL A N 1
ATOM 869 C CA . VAL A 1 108 ? -7.843 12.530 18.980 1.00 93.50 108 VAL A CA 1
ATOM 870 C C . VAL A 1 108 ? -8.439 11.297 18.325 1.00 93.50 108 VAL A C 1
ATOM 872 O O . VAL A 1 108 ? -8.750 11.326 17.134 1.00 93.50 108 VAL A O 1
ATOM 875 N N . LEU A 1 109 ? -8.601 10.224 19.096 1.00 90.88 109 LEU A N 1
ATOM 876 C CA . LEU A 1 109 ? -9.181 8.974 18.625 1.00 90.88 109 LEU A CA 1
ATOM 877 C C . LEU A 1 109 ? -10.387 8.587 19.487 1.00 90.88 109 LEU A C 1
ATOM 879 O O . LEU A 1 109 ? -10.255 8.512 20.713 1.00 90.88 109 LEU A O 1
ATOM 883 N N . PRO A 1 110 ? -11.565 8.353 18.889 1.00 94.62 110 PRO A N 1
ATOM 884 C CA . PRO A 1 110 ? -12.729 7.910 19.634 1.00 94.62 110 PRO A CA 1
ATOM 885 C C . PRO A 1 110 ? -12.609 6.422 19.999 1.00 94.62 110 PRO A C 1
ATOM 887 O O . PRO A 1 110 ? -12.350 5.557 19.161 1.00 94.62 110 PRO A O 1
ATOM 890 N N . LEU A 1 111 ? -12.839 6.139 21.274 1.00 95.75 111 LEU A N 1
ATOM 891 C CA . LEU A 1 111 ? -13.023 4.820 21.854 1.00 95.75 111 LEU A CA 1
ATOM 892 C C . LEU A 1 111 ? -14.523 4.606 22.057 1.00 95.75 111 LEU A C 1
ATOM 894 O O . LEU A 1 111 ? -15.173 5.375 22.770 1.00 95.75 111 LEU A O 1
ATOM 898 N N . LYS A 1 112 ? -15.072 3.576 21.421 1.00 95.88 112 LYS A N 1
ATOM 899 C CA . LYS A 1 112 ? -16.497 3.256 21.471 1.00 95.88 112 LYS A CA 1
ATOM 900 C C . LYS A 1 112 ? -16.737 1.996 22.285 1.00 95.88 112 LYS A C 1
ATOM 902 O O . LYS A 1 112 ? -15.987 1.029 22.170 1.00 95.88 112 LYS A O 1
ATOM 907 N N . ALA A 1 113 ? -17.808 1.995 23.070 1.00 96.56 113 ALA A N 1
ATOM 908 C CA . ALA A 1 113 ? -18.151 0.887 23.953 1.00 96.56 113 ALA A CA 1
ATOM 909 C C . ALA A 1 113 ? -19.666 0.685 24.056 1.00 96.56 113 ALA A C 1
ATOM 911 O O . ALA A 1 113 ? -20.397 1.661 24.196 1.00 96.56 113 ALA A O 1
ATOM 912 N N . PHE A 1 114 ? -20.140 -0.562 24.072 1.00 96.25 114 PHE A N 1
ATOM 913 C CA . PHE A 1 114 ? -21.521 -0.864 24.455 1.00 96.25 114 PHE A CA 1
ATOM 914 C C . PHE A 1 114 ? -21.655 -0.889 25.978 1.00 96.25 114 PHE A C 1
ATOM 916 O O . PHE A 1 114 ? -21.193 -1.835 26.625 1.00 96.25 114 PHE A O 1
ATOM 923 N N . VAL A 1 115 ? -22.337 0.106 26.544 1.00 94.88 115 VAL A N 1
ATOM 924 C CA . VAL A 1 115 ? -22.531 0.255 27.996 1.00 94.88 115 VAL A CA 1
ATOM 925 C C . VAL A 1 115 ? -24.032 0.235 28.309 1.00 94.88 115 VAL A C 1
ATOM 927 O O . VAL A 1 115 ? -24.773 1.001 27.700 1.00 94.88 115 VAL A O 1
ATOM 930 N N . PRO A 1 116 ? -24.524 -0.614 29.233 1.00 92.75 116 PRO A N 1
ATOM 931 C CA . PRO A 1 116 ? -23.780 -1.539 30.092 1.00 92.75 116 PRO A CA 1
ATOM 932 C C . PRO A 1 116 ? -23.571 -2.946 29.488 1.00 92.75 116 PRO A C 1
ATOM 934 O O . PRO A 1 116 ? -23.130 -3.855 30.185 1.00 92.75 116 PRO A O 1
ATOM 937 N N . LYS A 1 117 ? -23.966 -3.171 28.224 1.00 93.00 117 LYS A N 1
ATOM 938 C CA . LYS A 1 117 ? -24.115 -4.524 27.650 1.00 93.00 117 LYS A CA 1
ATOM 939 C C . LYS A 1 117 ? -22.806 -5.319 27.582 1.00 93.00 117 LYS A C 1
ATOM 941 O O . LYS A 1 117 ? -22.822 -6.515 27.853 1.00 93.00 117 LYS A O 1
ATOM 946 N N . VAL A 1 118 ? -21.712 -4.684 27.160 1.00 93.44 118 VAL A N 1
ATOM 947 C CA . VAL A 1 118 ? -20.387 -5.320 27.032 1.00 93.44 118 VAL A CA 1
ATOM 948 C C . VAL A 1 118 ? -19.451 -4.800 28.111 1.00 93.44 118 VAL A C 1
ATOM 950 O O . VAL A 1 118 ? -18.785 -5.580 28.786 1.00 93.44 118 VAL A O 1
ATOM 953 N N . VAL A 1 119 ? -19.431 -3.482 28.296 1.00 95.25 119 VAL A N 1
ATOM 954 C CA . VAL A 1 119 ? -18.692 -2.821 29.368 1.00 95.25 119 VAL A CA 1
ATOM 955 C C . VAL A 1 119 ? -19.685 -2.448 30.472 1.00 95.25 119 VAL A C 1
ATOM 957 O O . VAL A 1 119 ? -20.650 -1.753 30.162 1.00 95.25 119 VAL A O 1
ATOM 960 N N . PRO A 1 120 ? -19.484 -2.861 31.737 1.00 95.88 120 PRO A N 1
ATOM 961 C CA . PRO A 1 120 ? -20.367 -2.484 32.842 1.00 95.88 120 PRO A CA 1
ATOM 962 C C . PRO A 1 120 ? -20.486 -0.965 33.027 1.00 95.88 120 PRO A C 1
ATOM 964 O O . PRO A 1 120 ? -19.561 -0.214 32.708 1.00 95.88 120 PRO A O 1
ATOM 967 N N . ASP A 1 121 ? -21.602 -0.504 33.591 1.00 96.62 121 ASP A N 1
ATOM 968 C CA . ASP A 1 121 ? -21.780 0.914 33.918 1.00 96.62 121 ASP A CA 1
ATOM 969 C C . ASP A 1 121 ? -20.742 1.400 34.948 1.00 96.62 121 ASP A C 1
ATOM 971 O O . ASP A 1 121 ? -20.351 0.659 35.851 1.00 96.62 121 ASP A O 1
ATOM 975 N N . ASN A 1 122 ? -20.309 2.654 34.816 1.00 95.81 122 ASN A N 1
ATOM 976 C CA . ASN A 1 122 ? -19.248 3.287 35.607 1.00 95.81 122 ASN A CA 1
ATOM 977 C C . ASN A 1 122 ? -17.888 2.564 35.544 1.00 95.81 122 ASN A C 1
ATOM 979 O O . ASN A 1 122 ? -17.096 2.629 36.488 1.00 95.81 122 ASN A O 1
ATOM 983 N N . SER A 1 123 ? -17.583 1.895 34.429 1.00 95.56 123 SER A N 1
ATOM 984 C CA . SER A 1 123 ? -16.280 1.252 34.238 1.00 95.56 123 SER A CA 1
ATOM 985 C C . SER A 1 123 ? -15.178 2.274 33.968 1.00 95.56 123 SER A C 1
ATOM 987 O O . SER A 1 123 ? -15.320 3.162 33.124 1.00 95.56 123 SER A O 1
ATOM 989 N N . MET A 1 124 ? -14.044 2.115 34.655 1.00 96.69 124 MET A N 1
ATOM 990 C CA . MET A 1 124 ? -12.831 2.887 34.393 1.00 96.69 124 MET A CA 1
ATOM 991 C C . MET A 1 124 ? -12.016 2.205 33.291 1.00 96.69 124 MET A C 1
ATOM 993 O O . MET A 1 124 ? -11.722 1.010 33.363 1.00 96.69 124 MET A O 1
ATOM 997 N N . VAL A 1 125 ? -11.630 2.974 32.282 1.00 96.81 125 VAL A N 1
ATOM 998 C CA . VAL A 1 125 ? -10.726 2.564 31.210 1.00 96.81 125 VAL A CA 1
ATOM 999 C C . VAL A 1 125 ? -9.353 3.155 31.485 1.00 96.81 125 VAL A C 1
ATOM 1001 O O . VAL A 1 125 ? -9.233 4.358 31.714 1.00 96.81 125 VAL A O 1
ATOM 1004 N N . GLN A 1 126 ? -8.316 2.328 31.427 1.00 97.50 126 GLN A N 1
ATOM 1005 C CA . GLN A 1 126 ? -6.924 2.766 31.451 1.00 97.50 126 GLN A CA 1
ATOM 1006 C C . GLN A 1 126 ? -6.367 2.790 30.034 1.00 97.50 126 GLN A C 1
ATOM 1008 O O . GLN A 1 126 ? -6.561 1.844 29.274 1.00 97.50 126 GLN A O 1
ATOM 1013 N N . ILE A 1 127 ? -5.666 3.865 29.689 1.00 97.44 127 ILE A N 1
ATOM 1014 C CA . ILE A 1 127 ? -5.043 4.046 28.378 1.00 97.44 127 ILE A CA 1
ATOM 1015 C C . ILE A 1 127 ? -3.533 3.892 28.529 1.00 97.44 127 ILE A C 1
ATOM 1017 O O . ILE A 1 127 ? -2.972 4.465 29.456 1.00 97.44 127 ILE A O 1
ATOM 1021 N N . SER A 1 128 ? -2.845 3.200 27.625 1.00 95.94 128 SER A N 1
ATOM 1022 C CA . SER A 1 128 ? -1.379 3.099 27.574 1.00 95.94 128 SER A CA 1
ATOM 1023 C C . SER A 1 128 ? -0.844 3.244 26.149 1.00 95.94 128 SER A C 1
ATOM 1025 O O . SER A 1 128 ? -1.552 3.001 25.176 1.00 95.94 128 SER A O 1
ATOM 1027 N N . ILE A 1 129 ? 0.406 3.697 26.040 1.00 95.56 129 ILE A N 1
ATOM 1028 C CA . ILE A 1 129 ? 1.145 3.856 24.783 1.00 95.56 129 ILE A CA 1
ATOM 1029 C C . ILE A 1 129 ? 2.492 3.156 24.959 1.00 95.56 129 ILE A C 1
ATOM 1031 O O . ILE A 1 129 ? 3.105 3.287 26.020 1.00 95.56 129 ILE A O 1
ATOM 1035 N N . ASN A 1 130 ? 2.924 2.395 23.955 1.00 91.31 130 ASN A N 1
ATOM 1036 C CA . ASN A 1 130 ? 4.137 1.575 24.033 1.00 91.31 130 ASN A CA 1
ATOM 1037 C C . ASN A 1 130 ? 5.430 2.291 23.597 1.00 91.31 130 ASN A C 1
ATOM 1039 O O . ASN A 1 130 ? 6.506 1.755 23.841 1.00 91.31 130 ASN A O 1
ATOM 1043 N N . ASP A 1 131 ? 5.341 3.468 22.976 1.00 92.38 131 ASP A N 1
ATOM 1044 C CA . ASP A 1 131 ? 6.484 4.175 22.388 1.00 92.38 131 ASP A CA 1
ATOM 1045 C C . ASP A 1 131 ? 6.523 5.658 22.795 1.00 92.38 131 ASP A C 1
ATOM 1047 O O . ASP A 1 131 ? 5.489 6.322 22.883 1.00 92.38 131 ASP A O 1
ATOM 1051 N N . SER A 1 132 ? 7.723 6.194 23.032 1.00 92.75 132 SER A N 1
ATOM 1052 C CA . SER A 1 132 ? 7.936 7.584 23.462 1.00 92.75 132 SER A CA 1
ATOM 1053 C C . SER A 1 132 ? 7.769 8.618 22.342 1.00 92.75 132 SER A C 1
ATOM 1055 O O . SER A 1 132 ? 7.662 9.814 22.630 1.00 92.75 132 SER A O 1
ATOM 1057 N N . SER A 1 133 ? 7.686 8.176 21.083 1.00 90.75 133 SER A N 1
ATOM 1058 C CA . SER A 1 133 ? 7.394 9.010 19.912 1.00 90.75 133 SER A CA 1
ATOM 1059 C C . SER A 1 133 ? 5.975 9.573 19.923 1.00 90.75 133 SER A C 1
ATOM 1061 O O . SER A 1 133 ? 5.678 10.489 19.155 1.00 90.75 133 SER A O 1
ATOM 1063 N N . VAL A 1 134 ? 5.098 9.065 20.794 1.00 94.12 134 VAL A N 1
ATOM 1064 C CA . VAL A 1 134 ? 3.764 9.613 21.041 1.00 94.12 134 VAL A CA 1
ATOM 1065 C C . VAL A 1 134 ? 3.573 9.843 22.538 1.00 94.12 134 VAL A C 1
ATOM 1067 O O . VAL A 1 134 ? 3.752 8.950 23.360 1.00 94.12 134 VAL A O 1
ATOM 1070 N N . GLU A 1 135 ? 3.157 11.048 22.914 1.00 95.31 135 GLU A N 1
ATOM 1071 C CA . GLU A 1 135 ? 2.811 11.378 24.292 1.00 95.31 135 GLU A CA 1
ATOM 1072 C C . GLU A 1 135 ? 1.309 11.246 24.531 1.00 95.31 135 GLU A C 1
ATOM 1074 O O . GLU A 1 135 ? 0.488 11.905 23.895 1.00 95.31 135 GLU A O 1
ATOM 1079 N N . ARG A 1 136 ? 0.937 10.427 25.513 1.00 95.19 136 ARG A N 1
ATOM 1080 C CA . ARG A 1 136 ? -0.446 10.293 25.972 1.00 95.19 136 ARG A CA 1
ATOM 1081 C C . ARG A 1 136 ? -0.872 11.535 26.763 1.00 95.19 136 ARG A C 1
ATOM 1083 O O . ARG A 1 136 ? -0.237 11.868 27.762 1.00 95.19 136 ARG A O 1
ATOM 1090 N N . LYS A 1 137 ? -1.997 12.157 26.393 1.00 95.38 137 LYS A N 1
ATOM 1091 C CA . LYS A 1 137 ? -2.633 13.230 27.187 1.00 95.38 137 LYS A CA 1
ATOM 1092 C C . LYS A 1 137 ? -3.806 12.711 28.023 1.00 95.38 137 LYS A C 1
ATOM 1094 O O . LYS A 1 137 ? -4.001 13.166 29.145 1.00 95.38 137 LYS A O 1
ATOM 1099 N N . THR A 1 138 ? -4.544 11.722 27.518 1.00 93.69 138 THR A N 1
ATOM 1100 C CA . THR A 1 138 ? -5.645 11.066 28.245 1.00 93.69 138 THR A CA 1
ATOM 1101 C C . THR A 1 138 ? -5.162 9.788 28.930 1.00 93.69 138 THR A C 1
ATOM 1103 O O . THR A 1 138 ? -4.797 8.834 28.253 1.00 93.69 138 THR A O 1
ATOM 1106 N N . TYR A 1 139 ? -5.177 9.745 30.263 1.00 94.94 139 TYR A N 1
ATOM 1107 C CA . TYR A 1 139 ? -4.662 8.615 31.055 1.00 94.94 139 TYR A CA 1
ATOM 1108 C C . TYR A 1 139 ? -5.739 7.579 31.382 1.00 94.94 139 TYR A C 1
ATOM 1110 O O . TYR A 1 139 ? -5.488 6.373 31.337 1.00 94.94 139 TYR A O 1
ATOM 1118 N N . SER A 1 140 ? -6.939 8.056 31.699 1.00 94.81 140 SER A N 1
ATOM 1119 C CA . SER A 1 140 ? -8.092 7.227 32.017 1.00 94.81 140 SER A CA 1
ATOM 1120 C C . SER A 1 140 ? -9.388 7.898 31.579 1.00 94.81 140 SER A C 1
ATOM 1122 O O . SER A 1 140 ? -9.443 9.116 31.392 1.00 94.81 140 SER A O 1
ATOM 1124 N N . LEU A 1 141 ? -10.423 7.085 31.394 1.00 95.50 141 LEU A N 1
ATOM 1125 C CA . LEU A 1 141 ? -11.766 7.512 31.011 1.00 95.50 141 LEU A CA 1
ATOM 1126 C C . LEU A 1 141 ? -12.790 6.746 31.850 1.00 95.50 141 LEU A C 1
ATOM 1128 O O . LEU A 1 141 ? -12.606 5.560 32.108 1.00 95.50 141 LEU A O 1
ATOM 1132 N N . LEU A 1 142 ? -13.870 7.408 32.256 1.00 96.44 142 LEU A N 1
ATOM 1133 C CA . LEU A 1 142 ? -15.000 6.767 32.924 1.00 96.44 142 LEU A CA 1
ATOM 1134 C C . LEU A 1 142 ? -16.133 6.607 31.913 1.00 96.44 142 LEU A C 1
ATOM 1136 O O . LEU A 1 142 ? -16.542 7.596 31.315 1.00 96.44 142 LEU A O 1
ATOM 1140 N N . LEU A 1 143 ? -16.631 5.386 31.729 1.00 96.31 143 LEU A N 1
ATOM 1141 C CA . LEU A 1 143 ? -17.733 5.104 30.810 1.00 96.31 143 LEU A CA 1
ATOM 1142 C C . LEU A 1 143 ? -19.039 4.937 31.588 1.00 96.31 143 LEU A C 1
ATOM 1144 O O . LEU A 1 143 ? -19.109 4.112 32.500 1.00 96.31 143 LEU A O 1
ATOM 1148 N N . LYS A 1 144 ? -20.068 5.706 31.218 1.00 96.81 144 LYS A N 1
ATOM 1149 C CA . LYS A 1 144 ? -21.382 5.688 31.875 1.00 96.81 144 LYS A CA 1
ATOM 1150 C C . LYS A 1 144 ? -22.497 5.350 30.898 1.00 96.81 144 LYS A C 1
ATOM 1152 O O . LYS A 1 144 ? -22.570 5.926 29.819 1.00 96.81 144 LYS A O 1
ATOM 1157 N N . ALA A 1 145 ? -23.430 4.503 31.313 1.00 94.81 145 ALA A N 1
ATOM 1158 C CA . ALA A 1 145 ? -24.622 4.154 30.545 1.00 94.81 145 ALA A CA 1
ATOM 1159 C C . ALA A 1 145 ? -25.498 5.383 30.245 1.00 94.81 145 ALA A C 1
ATOM 1161 O O . ALA A 1 145 ? -26.162 5.429 29.217 1.00 94.81 145 ALA A O 1
ATOM 1162 N N . SER A 1 146 ? -25.465 6.409 31.105 1.00 95.19 146 SER A N 1
ATOM 1163 C CA . SER A 1 146 ? -26.174 7.677 30.882 1.00 95.19 146 SER A CA 1
ATOM 1164 C C . SER A 1 146 ? -25.645 8.487 29.693 1.00 95.19 146 SER A C 1
ATOM 1166 O O . SER A 1 146 ? -26.322 9.401 29.238 1.00 95.19 146 SER A O 1
ATOM 1168 N N . GLU A 1 147 ? -24.429 8.194 29.229 1.00 94.44 147 GLU A N 1
ATOM 1169 C CA . GLU A 1 147 ? -23.777 8.852 28.089 1.00 94.44 147 GLU A CA 1
ATOM 1170 C C . GLU A 1 147 ? -23.925 8.036 26.794 1.00 94.44 147 GLU A C 1
ATOM 1172 O O . GLU A 1 147 ? -23.383 8.418 25.756 1.00 94.44 147 GLU A O 1
ATOM 1177 N N . ALA A 1 148 ? -24.630 6.902 26.853 1.00 93.81 148 ALA A N 1
ATOM 1178 C CA . ALA A 1 148 ? -24.857 6.054 25.699 1.00 93.81 148 ALA A CA 1
ATOM 1179 C C . ALA A 1 148 ? -25.841 6.713 24.724 1.00 93.81 148 ALA A C 1
ATOM 1181 O O . ALA A 1 148 ? -26.832 7.330 25.121 1.00 93.81 148 ALA A O 1
ATOM 1182 N N . ASP A 1 149 ? -25.571 6.563 23.431 1.00 91.88 149 ASP A N 1
ATOM 1183 C CA . ASP A 1 149 ? -26.493 6.974 22.384 1.00 91.88 149 ASP A CA 1
ATOM 1184 C C . ASP A 1 149 ? -27.716 6.038 22.288 1.00 91.88 149 ASP A C 1
ATOM 1186 O O . ASP A 1 149 ? -27.890 5.087 23.055 1.00 91.88 149 ASP A O 1
ATOM 1190 N N . LYS A 1 150 ? -28.588 6.302 21.309 1.00 90.00 150 LYS A N 1
ATOM 1191 C CA . LYS A 1 150 ? -29.789 5.493 21.043 1.00 90.00 150 LYS A CA 1
ATOM 1192 C C . LYS A 1 150 ? -29.496 4.015 20.742 1.00 90.00 150 LYS A C 1
ATOM 1194 O O . LYS A 1 150 ? -30.397 3.192 20.872 1.00 90.00 150 LYS A O 1
ATOM 1199 N N . ASP A 1 151 ? -28.270 3.700 20.329 1.00 89.88 151 ASP A N 1
ATOM 1200 C CA . ASP A 1 151 ? -27.815 2.357 19.979 1.00 89.88 151 ASP A CA 1
ATOM 1201 C C . ASP A 1 151 ? -27.072 1.696 21.166 1.00 89.88 151 ASP A C 1
ATOM 1203 O O . ASP A 1 151 ? -26.576 0.572 21.055 1.00 89.88 151 ASP A O 1
ATOM 1207 N N . GLY A 1 152 ? -27.019 2.367 22.327 1.00 91.94 152 GLY A N 1
ATOM 1208 C CA . GLY A 1 152 ? -26.359 1.887 23.540 1.00 91.94 152 GLY A CA 1
ATOM 1209 C C . GLY A 1 152 ? -24.836 2.036 23.511 1.00 91.94 152 GLY A C 1
ATOM 1210 O O . GLY A 1 152 ? -24.144 1.334 24.255 1.00 91.94 152 GLY A O 1
ATOM 1211 N N . VAL A 1 153 ? -24.304 2.905 22.644 1.00 95.06 153 VAL A N 1
ATOM 1212 C CA . VAL A 1 153 ? -22.864 3.124 22.473 1.00 95.06 153 VAL A CA 1
ATOM 1213 C C . VAL A 1 153 ? -22.428 4.405 23.175 1.00 95.06 153 VAL A C 1
ATOM 1215 O O . VAL A 1 153 ? -22.925 5.492 22.894 1.00 95.06 153 VAL A O 1
ATOM 1218 N N . VAL A 1 154 ? -21.436 4.291 24.053 1.00 95.81 154 VAL A N 1
ATOM 1219 C CA . VAL A 1 154 ? -20.704 5.432 24.614 1.00 95.81 154 VAL A CA 1
ATOM 1220 C C . VAL A 1 154 ? -19.497 5.712 23.726 1.00 95.81 154 VAL A C 1
ATOM 1222 O O . VAL A 1 154 ? -18.752 4.791 23.388 1.00 95.81 154 VAL A O 1
ATOM 1225 N N . THR A 1 155 ? -19.287 6.980 23.366 1.00 95.69 155 THR A N 1
ATOM 1226 C CA . THR A 1 155 ? -18.106 7.433 22.614 1.00 95.69 155 THR A CA 1
ATOM 1227 C C . THR A 1 155 ? -17.258 8.353 23.485 1.00 95.69 155 THR A C 1
ATOM 1229 O O . THR A 1 155 ? -17.645 9.488 23.758 1.00 95.69 155 THR A O 1
ATOM 1232 N N . ALA A 1 156 ? -16.080 7.884 23.887 1.00 95.69 156 ALA A N 1
ATOM 1233 C CA . ALA A 1 156 ? -15.104 8.665 24.641 1.00 95.69 156 ALA A CA 1
ATOM 1234 C C . ALA A 1 156 ? -13.910 9.041 23.754 1.00 95.69 156 ALA A C 1
ATOM 1236 O O . ALA A 1 156 ? -13.540 8.293 22.857 1.00 95.69 156 ALA A O 1
ATOM 1237 N N . HIS A 1 157 ? -13.284 10.192 23.995 1.00 95.62 157 HIS A N 1
ATOM 1238 C CA . HIS A 1 157 ? -12.209 10.703 23.140 1.00 95.62 157 HIS A CA 1
ATOM 1239 C C . HIS A 1 157 ? -10.851 10.595 23.841 1.00 95.62 157 HIS A C 1
ATOM 1241 O O . HIS A 1 157 ? -10.649 11.149 24.924 1.00 95.62 157 HIS A O 1
ATOM 1247 N N . VAL A 1 158 ? -9.913 9.881 23.217 1.00 96.44 158 VAL A N 1
ATOM 1248 C CA . VAL A 1 158 ? -8.542 9.702 23.705 1.00 96.44 158 VAL A CA 1
ATOM 1249 C C . VAL A 1 158 ? -7.611 10.642 22.950 1.00 96.44 158 VAL A C 1
ATOM 1251 O O . VAL A 1 158 ? -7.491 10.549 21.730 1.00 96.44 158 VAL A O 1
ATOM 1254 N N . SER A 1 159 ? -6.932 11.524 23.682 1.00 96.31 159 SER A N 1
ATOM 1255 C CA . SER A 1 159 ? -6.016 12.519 23.122 1.00 96.31 159 SER A CA 1
ATOM 1256 C C . SER A 1 159 ? -4.556 12.132 23.346 1.00 96.31 159 SER A C 1
ATOM 1258 O O . SER A 1 159 ? -4.167 11.672 24.428 1.00 96.31 159 SER A O 1
ATOM 1260 N N . PHE A 1 160 ? -3.730 12.370 22.333 1.00 96.06 160 PHE A N 1
ATOM 1261 C CA . PHE A 1 160 ? -2.289 12.118 22.340 1.00 96.06 160 PHE A CA 1
ATOM 1262 C C . PHE A 1 160 ? -1.563 13.109 21.420 1.00 96.06 160 PHE A C 1
ATOM 1264 O O . PHE A 1 160 ? -2.186 13.770 20.598 1.00 96.06 160 PHE A O 1
ATOM 1271 N N . GLU A 1 161 ? -0.247 13.228 21.548 1.00 96.50 161 GLU A N 1
ATOM 1272 C CA . GLU A 1 161 ? 0.587 14.161 20.787 1.00 96.50 161 GLU A CA 1
ATOM 1273 C C . GLU A 1 161 ? 1.729 13.413 20.094 1.00 96.50 161 GLU A C 1
ATOM 1275 O O . GLU A 1 161 ? 2.468 12.677 20.745 1.00 96.50 161 GLU A O 1
ATOM 1280 N N . GLY A 1 162 ? 1.879 13.585 18.779 1.00 94.06 162 GLY A N 1
ATOM 1281 C CA . GLY A 1 162 ? 3.012 13.017 18.047 1.00 94.06 162 GLY A CA 1
ATOM 1282 C C . GLY A 1 162 ? 4.278 13.829 18.311 1.00 94.06 162 GLY A C 1
ATOM 1283 O O . GLY A 1 162 ? 4.307 15.012 18.000 1.00 94.06 162 GLY A O 1
ATOM 1284 N N . LYS A 1 163 ? 5.331 13.224 18.860 1.00 94.31 163 LYS A N 1
ATOM 1285 C CA . LYS A 1 163 ? 6.608 13.899 19.157 1.00 94.31 163 LYS A CA 1
ATOM 1286 C C . LYS A 1 163 ? 7.608 13.787 18.018 1.00 94.31 163 LYS A C 1
ATOM 1288 O O . LYS A 1 163 ? 8.166 14.787 17.576 1.00 94.31 163 LYS A O 1
ATOM 1293 N N . SER A 1 164 ? 7.824 12.570 17.540 1.00 90.81 164 SER A N 1
ATOM 1294 C CA . SER A 1 164 ? 8.822 12.241 16.523 1.00 90.81 164 SER A CA 1
ATOM 1295 C C . SER A 1 164 ? 8.212 11.344 15.462 1.00 90.81 164 SER A C 1
ATOM 1297 O O . SER A 1 164 ? 7.284 10.590 15.743 1.00 90.81 164 SER A O 1
ATOM 1299 N N . LYS A 1 165 ? 8.726 11.445 14.232 1.00 86.00 165 LYS A N 1
ATOM 1300 C CA . LYS A 1 165 ? 8.276 10.614 13.111 1.00 86.00 165 LYS A CA 1
ATOM 1301 C C . LYS A 1 165 ? 8.481 9.134 13.423 1.00 86.00 165 LYS A C 1
ATOM 1303 O O . LYS A 1 165 ? 9.503 8.770 14.001 1.00 86.00 165 LYS A O 1
ATOM 1308 N N . THR A 1 166 ? 7.548 8.294 12.985 1.00 71.56 166 THR A N 1
ATOM 1309 C CA . THR A 1 166 ? 7.618 6.848 13.204 1.00 71.56 166 THR A CA 1
ATOM 1310 C C . THR A 1 166 ? 7.553 6.071 11.892 1.00 71.56 166 THR A C 1
ATOM 1312 O O . THR A 1 166 ? 6.723 6.344 11.022 1.00 71.56 166 THR A O 1
ATOM 1315 N N . MET A 1 167 ? 8.457 5.096 11.755 1.00 70.88 167 MET A N 1
ATOM 1316 C CA . MET A 1 167 ? 8.441 4.109 10.666 1.00 70.88 167 MET A CA 1
ATOM 1317 C C . MET A 1 167 ? 7.445 2.989 10.980 1.00 70.88 167 MET A C 1
ATOM 1319 O O . MET A 1 167 ? 6.631 2.634 10.134 1.00 70.88 167 MET A O 1
ATOM 1323 N N . ILE A 1 168 ? 7.470 2.498 12.224 1.00 70.12 168 ILE A N 1
ATOM 1324 C CA . ILE A 1 168 ? 6.547 1.489 12.749 1.00 70.12 168 ILE A CA 1
ATOM 1325 C C . ILE A 1 168 ? 5.416 2.206 13.508 1.00 70.12 168 ILE A C 1
ATOM 1327 O O . ILE A 1 168 ? 5.701 3.131 14.278 1.00 70.12 168 ILE A O 1
ATOM 1331 N N . PRO A 1 169 ? 4.137 1.835 13.314 1.00 71.50 169 PRO A N 1
ATOM 1332 C CA . PRO A 1 169 ? 3.038 2.430 14.066 1.00 71.50 169 PRO A CA 1
ATOM 1333 C C . PRO A 1 169 ? 3.158 2.194 15.579 1.00 71.50 169 PRO A C 1
ATOM 1335 O O . PRO A 1 169 ? 3.437 1.089 16.041 1.00 71.50 169 PRO A O 1
ATOM 1338 N N . VAL A 1 170 ? 2.889 3.240 16.354 1.00 82.50 170 VAL A N 1
ATOM 1339 C CA . VAL A 1 170 ? 2.845 3.204 17.818 1.00 82.50 170 VAL A CA 1
ATOM 1340 C C . VAL A 1 170 ? 1.521 2.605 18.272 1.00 82.50 170 VAL A C 1
ATOM 1342 O O . VAL A 1 170 ? 0.465 2.954 17.748 1.00 82.50 170 VAL A O 1
ATOM 1345 N N . VAL A 1 171 ? 1.556 1.724 19.266 1.00 86.81 171 VAL A N 1
ATOM 1346 C CA . VAL A 1 171 ? 0.380 1.002 19.753 1.00 86.81 171 VAL A CA 1
ATOM 1347 C C . VAL A 1 171 ? -0.241 1.750 20.930 1.00 86.81 171 VAL A C 1
ATOM 1349 O O . VAL A 1 171 ? 0.365 1.902 21.994 1.00 86.81 171 VAL A O 1
ATOM 1352 N N . LEU A 1 172 ? -1.481 2.192 20.737 1.00 90.88 172 LEU A N 1
ATOM 1353 C CA . LEU A 1 172 ? -2.369 2.736 21.756 1.00 90.88 172 LEU A CA 1
ATOM 1354 C C . LEU A 1 172 ? -3.280 1.617 22.261 1.00 90.88 172 LEU A C 1
ATOM 1356 O O . LEU A 1 172 ? -4.007 1.008 21.483 1.00 90.88 172 LEU A O 1
ATOM 1360 N N . THR A 1 173 ? -3.262 1.361 23.565 1.00 95.88 173 THR A N 1
ATOM 1361 C CA . THR A 1 173 ? -4.056 0.293 24.184 1.00 95.88 173 THR A CA 1
ATOM 1362 C C . THR A 1 173 ? -5.025 0.878 25.203 1.00 95.88 173 THR A C 1
ATOM 1364 O O . THR A 1 173 ? -4.638 1.709 26.023 1.00 95.88 173 THR A O 1
ATOM 1367 N N . ALA A 1 174 ? -6.278 0.433 25.173 1.00 97.06 174 ALA A N 1
ATOM 1368 C CA . ALA A 1 174 ? -7.288 0.733 26.177 1.00 97.06 174 ALA A CA 1
ATOM 1369 C C . ALA A 1 174 ? -7.742 -0.559 26.870 1.00 97.06 174 ALA A C 1
ATOM 1371 O O . ALA A 1 174 ? -8.080 -1.543 26.213 1.00 97.06 174 ALA A O 1
ATOM 1372 N N . ILE A 1 175 ? -7.738 -0.558 28.203 1.00 96.44 175 ILE A N 1
ATOM 1373 C CA . ILE A 1 175 ? -8.032 -1.731 29.037 1.00 96.44 175 ILE A CA 1
ATOM 1374 C C . ILE A 1 175 ? -9.128 -1.373 30.038 1.00 96.44 175 ILE A C 1
ATOM 1376 O O . ILE A 1 175 ? -9.053 -0.341 30.706 1.00 96.44 175 ILE A O 1
ATOM 1380 N N . THR A 1 176 ? -10.131 -2.240 30.173 1.00 95.00 176 THR A N 1
ATOM 1381 C CA . THR A 1 176 ? -11.153 -2.132 31.218 1.00 95.00 176 THR A CA 1
ATOM 1382 C C . THR A 1 176 ? -11.616 -3.514 31.682 1.00 95.00 176 THR A C 1
ATOM 1384 O O . THR A 1 176 ? -11.935 -4.385 30.870 1.00 95.00 176 THR A O 1
ATOM 1387 N N . GLY A 1 177 ? -11.614 -3.734 33.001 1.00 90.19 177 GLY A N 1
ATOM 1388 C CA . GLY A 1 177 ? -11.946 -5.028 33.602 1.00 90.19 177 GLY A CA 1
ATOM 1389 C C . GLY A 1 177 ? -11.141 -6.190 33.005 1.00 90.19 177 GLY A C 1
ATOM 1390 O O . GLY A 1 177 ? -9.930 -6.089 32.836 1.00 90.19 177 GLY A O 1
ATOM 1391 N N . ASN A 1 178 ? -11.842 -7.276 32.666 1.00 89.50 178 ASN A N 1
ATOM 1392 C CA . ASN A 1 178 ? -11.276 -8.492 32.063 1.00 89.50 178 ASN A CA 1
ATOM 1393 C C . ASN A 1 178 ? -11.579 -8.610 30.556 1.00 89.50 178 ASN A C 1
ATOM 1395 O O . ASN A 1 178 ? -11.553 -9.710 30.001 1.00 89.50 178 ASN A O 1
ATOM 1399 N N . LEU A 1 179 ? -11.944 -7.507 29.897 1.00 91.69 179 LEU A N 1
ATOM 1400 C CA . LEU A 1 179 ? -12.227 -7.519 28.464 1.00 91.69 179 LEU A CA 1
ATOM 1401 C C . LEU A 1 179 ? -10.937 -7.617 27.648 1.00 91.69 179 LEU A C 1
ATOM 1403 O O . LEU A 1 179 ? -9.848 -7.276 28.116 1.00 91.69 179 LEU A O 1
ATOM 1407 N N . LYS A 1 180 ? -11.074 -8.054 26.392 1.00 91.69 180 LYS A N 1
ATOM 1408 C CA . LYS A 1 180 ? -9.979 -7.949 25.427 1.00 91.69 180 LYS A CA 1
ATOM 1409 C C . LYS A 1 180 ? -9.573 -6.471 25.293 1.00 91.69 180 LYS A C 1
ATOM 1411 O O . LYS A 1 180 ? -10.465 -5.629 25.175 1.00 91.69 180 LYS A O 1
ATOM 1416 N N . PRO A 1 181 ? -8.269 -6.145 25.315 1.00 92.31 181 PRO A N 1
ATOM 1417 C CA . PRO A 1 181 ? -7.819 -4.772 25.134 1.00 92.31 181 PRO A CA 1
ATOM 1418 C C . PRO A 1 181 ? -8.248 -4.223 23.773 1.00 92.31 181 PRO A C 1
ATOM 1420 O O . PRO A 1 181 ? -8.081 -4.896 22.757 1.00 92.31 181 PRO A O 1
ATOM 1423 N N . ALA A 1 182 ? -8.745 -2.991 23.757 1.00 92.69 182 ALA A N 1
ATOM 1424 C CA . ALA A 1 182 ? -8.963 -2.252 22.522 1.00 92.69 182 ALA A CA 1
ATOM 1425 C C . ALA A 1 182 ? -7.624 -1.672 22.061 1.00 92.69 182 ALA A C 1
ATOM 1427 O O . ALA A 1 182 ? -6.931 -1.009 22.838 1.00 92.69 182 ALA A O 1
ATOM 1428 N N . ILE A 1 183 ? -7.255 -1.925 20.808 1.00 88.06 183 ILE A N 1
ATOM 1429 C CA . ILE A 1 183 ? -5.948 -1.553 20.261 1.00 88.06 183 ILE A CA 1
ATOM 1430 C C . ILE A 1 183 ? -6.134 -0.604 19.081 1.00 88.06 183 ILE A C 1
ATOM 1432 O O . ILE A 1 183 ? -6.968 -0.835 18.206 1.00 88.06 183 ILE A O 1
ATOM 1436 N N . ALA A 1 184 ? -5.329 0.454 19.051 1.00 83.81 184 ALA A N 1
ATOM 1437 C CA . ALA A 1 184 ? -5.194 1.334 17.906 1.00 83.81 184 ALA A CA 1
ATOM 1438 C C . ALA A 1 184 ? -3.735 1.595 17.538 1.00 83.81 184 ALA A C 1
ATOM 1440 O O . ALA A 1 184 ? -2.846 1.558 18.384 1.00 83.81 184 ALA A O 1
ATOM 1441 N N . HIS A 1 185 ? -3.508 1.914 16.268 1.00 81.00 185 HIS A N 1
ATOM 1442 C CA . HIS A 1 185 ? -2.187 2.192 15.715 1.00 81.00 185 HIS A CA 1
ATOM 1443 C C . HIS A 1 185 ? -2.052 3.669 15.338 1.00 81.00 185 HIS A C 1
ATOM 1445 O O . HIS A 1 185 ? -2.854 4.211 14.575 1.00 81.00 185 HIS A O 1
ATOM 1451 N N . ILE A 1 186 ? -1.023 4.327 15.860 1.00 78.56 186 ILE A N 1
ATOM 1452 C CA . ILE A 1 186 ? -0.735 5.742 15.636 1.00 78.56 186 ILE A CA 1
ATOM 1453 C C . ILE A 1 186 ? 0.510 5.855 14.764 1.00 78.56 186 ILE A C 1
ATOM 1455 O O . ILE A 1 186 ? 1.583 5.381 15.133 1.00 78.56 186 ILE A O 1
ATOM 1459 N N . ARG A 1 187 ? 0.397 6.534 13.623 1.00 80.00 187 ARG A N 1
ATOM 1460 C CA . ARG A 1 187 ? 1.549 6.857 12.774 1.00 80.00 187 ARG A CA 1
ATOM 1461 C C . ARG A 1 187 ? 1.861 8.342 12.856 1.00 80.00 187 ARG A C 1
ATOM 1463 O O . ARG A 1 187 ? 0.984 9.164 12.591 1.00 80.00 187 ARG A O 1
ATOM 1470 N N . VAL A 1 188 ? 3.105 8.683 13.187 1.00 79.62 188 VAL A N 1
ATOM 1471 C CA . VAL A 1 188 ? 3.557 10.076 13.209 1.00 79.62 188 VAL A CA 1
ATOM 1472 C C . VAL A 1 188 ? 4.309 10.372 11.913 1.00 79.62 188 VAL A C 1
ATOM 1474 O O . VAL A 1 188 ? 5.411 9.870 11.704 1.00 79.62 188 VAL A O 1
ATOM 1477 N N . ALA A 1 189 ? 3.715 11.156 11.015 1.00 77.44 189 ALA A N 1
ATOM 1478 C CA . ALA A 1 189 ? 4.287 11.457 9.700 1.00 77.44 189 ALA A CA 1
ATOM 1479 C C . ALA A 1 189 ? 3.799 12.817 9.177 1.00 77.44 189 ALA A C 1
ATOM 1481 O O . ALA A 1 189 ? 2.747 13.294 9.589 1.00 77.44 189 ALA A O 1
ATOM 1482 N N . GLU A 1 190 ? 4.551 13.434 8.262 1.00 74.12 190 GLU A N 1
ATOM 1483 C CA . GLU A 1 190 ? 4.213 14.745 7.672 1.00 74.12 190 GLU A CA 1
ATOM 1484 C C . GLU A 1 190 ? 2.856 14.742 6.958 1.00 74.12 190 GLU A C 1
ATOM 1486 O O . GLU A 1 190 ? 2.342 13.681 6.602 1.00 74.12 190 GLU A O 1
ATOM 1491 N N . ALA A 1 191 ? 2.269 15.920 6.744 1.00 60.03 191 ALA A N 1
ATOM 1492 C CA . ALA A 1 191 ? 1.015 16.061 6.013 1.00 60.03 191 ALA A CA 1
ATOM 1493 C C . ALA A 1 191 ? 1.151 15.519 4.581 1.00 60.03 191 ALA A C 1
ATOM 1495 O O . ALA A 1 191 ? 2.106 15.844 3.877 1.00 60.03 191 ALA A O 1
ATOM 1496 N N . GLU A 1 192 ? 0.171 14.749 4.110 1.00 53.28 192 GLU A N 1
ATOM 1497 C CA . GLU A 1 192 ? 0.024 14.551 2.666 1.00 53.28 192 GLU A CA 1
ATOM 1498 C C . GLU A 1 192 ? -0.414 15.869 2.019 1.00 53.28 192 GLU A C 1
ATOM 1500 O O . GLU A 1 192 ? -1.243 16.596 2.577 1.00 53.28 192 GLU A O 1
ATOM 1505 N N . GLN A 1 193 ? 0.147 16.191 0.848 1.00 38.06 193 GLN A N 1
ATOM 1506 C CA . GLN A 1 193 ? -0.213 17.392 0.093 1.00 38.06 193 GLN A CA 1
ATOM 1507 C C . GLN A 1 193 ? -1.738 17.486 -0.066 1.00 38.06 193 GLN A C 1
ATOM 1509 O O . GLN A 1 193 ? -2.376 16.632 -0.690 1.00 38.06 193 GLN A O 1
ATOM 1514 N N . LYS A 1 194 ? -2.329 18.551 0.493 1.00 36.78 194 LYS A N 1
ATOM 1515 C CA . LYS A 1 194 ? -3.739 18.887 0.273 1.00 36.78 194 LYS A CA 1
ATOM 1516 C C . LYS A 1 194 ? -3.955 19.131 -1.216 1.00 36.78 194 LYS A C 1
ATOM 1518 O O . LYS A 1 194 ? -3.312 19.993 -1.804 1.00 36.78 194 LYS A O 1
ATOM 1523 N N . ARG A 1 195 ? -4.886 18.390 -1.813 1.00 38.59 195 ARG A N 1
ATOM 1524 C CA . ARG A 1 195 ? -5.347 18.659 -3.176 1.00 38.59 195 ARG A CA 1
ATOM 1525 C C . ARG A 1 195 ? -6.299 19.836 -3.210 1.00 38.59 195 ARG A C 1
ATOM 1527 O O . ARG A 1 195 ? -7.172 19.956 -2.353 1.00 38.59 195 ARG A O 1
ATOM 1534 N N . GLU A 1 196 ? -6.202 20.602 -4.284 1.00 35.09 196 GLU A N 1
ATOM 1535 C CA . GLU A 1 196 ? -7.313 21.413 -4.757 1.00 35.09 196 GLU A CA 1
ATOM 1536 C C . GLU A 1 196 ? -8.388 20.487 -5.359 1.00 35.09 196 GLU A C 1
ATOM 1538 O O . GLU A 1 196 ? -8.064 19.595 -6.155 1.00 35.09 196 GLU A O 1
ATOM 1543 N N . PRO A 1 197 ? -9.664 20.621 -4.961 1.00 37.28 197 PRO A N 1
ATOM 1544 C CA . PRO A 1 197 ? -10.743 19.857 -5.567 1.00 37.28 197 PRO A CA 1
ATOM 1545 C C . PRO A 1 197 ? -10.954 20.325 -7.013 1.00 37.28 197 PRO A C 1
ATOM 1547 O O . PRO A 1 197 ? -11.213 21.500 -7.258 1.00 37.28 197 PRO A O 1
ATOM 1550 N N . LYS A 1 198 ? -10.857 19.399 -7.974 1.00 38.72 198 LYS A N 1
ATOM 1551 C CA . LYS A 1 198 ? -11.221 19.667 -9.371 1.00 38.72 198 LYS A CA 1
ATOM 1552 C C . LYS A 1 198 ? -12.737 19.810 -9.528 1.00 38.72 198 LYS A C 1
ATOM 1554 O O . LYS A 1 198 ? -13.509 19.166 -8.816 1.00 38.72 198 LYS A O 1
ATOM 1559 N N . SER A 1 199 ? -13.127 20.657 -10.475 1.00 34.62 199 SER A N 1
ATOM 1560 C CA . SER A 1 199 ? -14.501 21.047 -10.793 1.00 34.62 199 SER A CA 1
ATOM 1561 C C . SER A 1 199 ? -15.417 19.851 -11.121 1.00 34.62 199 SER A C 1
ATOM 1563 O O . SER A 1 199 ? -14.948 18.851 -11.665 1.00 34.62 199 SER A O 1
ATOM 1565 N N . PRO A 1 200 ? -16.733 19.936 -10.847 1.00 34.78 200 PRO A N 1
ATOM 1566 C CA . PRO A 1 200 ? -17.678 18.871 -11.173 1.00 34.78 200 PRO A CA 1
ATOM 1567 C C . PRO A 1 200 ? -17.927 18.824 -12.688 1.00 34.78 200 PRO A C 1
ATOM 1569 O O . PRO A 1 200 ? -18.385 19.816 -13.250 1.00 34.78 200 PRO A O 1
ATOM 1572 N N . GLY A 1 201 ? -17.661 17.688 -13.342 1.00 41.47 201 GLY A N 1
ATOM 1573 C CA . GLY A 1 201 ? -18.045 17.466 -14.746 1.00 41.47 201 GLY A CA 1
ATOM 1574 C C . GLY A 1 201 ? -17.072 16.660 -15.610 1.00 41.47 201 GLY A C 1
ATOM 1575 O O . GLY A 1 201 ? -17.464 16.242 -16.692 1.00 41.47 201 GLY A O 1
ATOM 1576 N N . GLU A 1 202 ? -15.840 16.402 -15.162 1.00 40.56 202 GLU A N 1
ATOM 1577 C CA . GLU A 1 202 ? -14.937 15.491 -15.881 1.00 40.56 202 GLU A CA 1
ATOM 1578 C C . GLU A 1 202 ? -15.349 14.035 -15.607 1.00 40.56 202 GLU A C 1
ATOM 1580 O O . GLU A 1 202 ? -15.443 13.613 -14.448 1.00 40.56 202 GLU A O 1
ATOM 1585 N N . GLU A 1 203 ? -15.623 13.276 -16.674 1.00 36.88 203 GLU A N 1
ATOM 1586 C CA . GLU A 1 203 ? -15.772 11.822 -16.611 1.00 36.88 203 GLU A CA 1
ATOM 1587 C C . GLU A 1 203 ? -14.582 11.230 -15.855 1.00 36.88 203 GLU A C 1
ATOM 1589 O O . GLU A 1 203 ? -13.419 11.547 -16.117 1.00 36.88 203 GLU A O 1
ATOM 1594 N N . LYS A 1 204 ? -14.880 10.379 -14.871 1.00 40.72 204 LYS A N 1
ATOM 1595 C CA . LYS A 1 204 ? -13.853 9.644 -14.144 1.00 40.72 204 LYS A CA 1
ATOM 1596 C C . LYS A 1 204 ? -13.258 8.606 -15.090 1.00 40.72 204 LYS A C 1
ATOM 1598 O O . LYS A 1 204 ? -13.727 7.472 -15.125 1.00 40.72 204 LYS A O 1
ATOM 1603 N N . GLU A 1 205 ? -12.208 8.982 -15.816 1.00 38.44 205 GLU A N 1
ATOM 1604 C CA . GLU A 1 205 ? -11.198 8.011 -16.228 1.00 38.44 205 GLU A CA 1
ATOM 1605 C C . GLU A 1 205 ? -10.861 7.172 -14.992 1.00 38.44 205 GLU A C 1
ATOM 1607 O O . GLU A 1 205 ? -10.645 7.720 -13.901 1.00 38.44 205 GLU A O 1
ATOM 1612 N N . GLY A 1 206 ? -10.877 5.847 -15.148 1.00 45.16 206 GLY A N 1
ATOM 1613 C CA . GLY A 1 206 ? -10.462 4.926 -14.097 1.00 45.16 206 GLY A CA 1
ATOM 1614 C C . GLY A 1 206 ? -9.119 5.343 -13.478 1.00 45.16 206 GLY A C 1
ATOM 1615 O O . GLY A 1 206 ? -8.372 6.143 -14.053 1.00 45.16 206 GLY A O 1
ATOM 1616 N N . PRO A 1 207 ? -8.802 4.846 -12.276 1.00 52.31 207 PRO A N 1
ATOM 1617 C CA . PRO A 1 207 ? -7.658 5.321 -11.514 1.00 52.31 207 PRO A CA 1
ATOM 1618 C C . PRO A 1 207 ? -6.375 5.326 -12.354 1.00 52.31 207 PRO A C 1
ATOM 1620 O O . PRO A 1 207 ? -5.948 4.309 -12.904 1.00 52.31 207 PRO A O 1
ATOM 1623 N N . ARG A 1 208 ? -5.760 6.508 -12.472 1.00 60.44 208 ARG A N 1
ATOM 1624 C CA . ARG A 1 208 ? -4.470 6.685 -13.145 1.00 60.44 208 ARG A CA 1
ATOM 1625 C C . ARG A 1 208 ? -3.380 6.030 -12.293 1.00 60.44 208 ARG A C 1
ATOM 1627 O O . ARG A 1 208 ? -2.804 6.686 -11.428 1.00 60.44 208 ARG A O 1
ATOM 1634 N N . ILE A 1 209 ? -3.164 4.731 -12.502 1.00 67.50 209 ILE A N 1
ATOM 1635 C CA . ILE A 1 209 ? -1.958 4.022 -12.064 1.00 67.50 209 ILE A CA 1
ATOM 1636 C C . ILE A 1 209 ? -0.798 4.649 -12.835 1.00 67.50 209 ILE A C 1
ATOM 1638 O O . ILE A 1 209 ? -0.754 4.544 -14.060 1.00 67.50 209 ILE A O 1
ATOM 1642 N N . ASN A 1 210 ? 0.089 5.346 -12.126 1.00 76.44 210 ASN A N 1
ATOM 1643 C CA . ASN A 1 210 ? 1.373 5.763 -12.678 1.00 76.44 210 ASN A CA 1
ATOM 1644 C C . ASN A 1 210 ? 2.437 4.796 -12.176 1.00 76.44 210 ASN A C 1
ATOM 1646 O O . ASN A 1 210 ? 2.348 4.298 -11.054 1.00 76.44 210 ASN A O 1
ATOM 1650 N N . TYR A 1 211 ? 3.436 4.561 -13.006 1.00 82.19 211 TYR A N 1
ATOM 1651 C CA . TYR A 1 211 ? 4.444 3.541 -12.797 1.00 82.19 211 TYR A CA 1
ATOM 1652 C C . TYR A 1 211 ? 5.808 4.115 -13.177 1.00 82.19 211 TYR A C 1
ATOM 1654 O O . TYR A 1 211 ? 5.908 4.823 -14.182 1.00 82.19 211 TYR A O 1
ATOM 1662 N N . VAL A 1 212 ? 6.838 3.837 -12.379 1.00 88.06 212 VAL A N 1
ATOM 1663 C CA . VAL A 1 212 ? 8.221 4.197 -12.700 1.00 88.06 212 VAL A CA 1
ATOM 1664 C C . VAL A 1 212 ? 9.188 3.142 -12.169 1.00 88.06 212 VAL A C 1
ATOM 1666 O O . VAL A 1 212 ? 9.001 2.615 -11.077 1.00 88.06 212 VAL A O 1
ATOM 1669 N N . GLU A 1 213 ? 10.245 2.870 -12.919 1.00 91.19 213 GLU A N 1
ATOM 1670 C CA . GLU A 1 213 ? 11.384 2.058 -12.481 1.00 91.19 213 GLU A CA 1
ATOM 1671 C C . GLU A 1 213 ? 12.507 3.004 -12.052 1.00 91.19 213 GLU A C 1
ATOM 1673 O O . GLU A 1 213 ? 12.831 3.946 -12.784 1.00 91.19 213 GLU A O 1
ATOM 1678 N N . LYS A 1 214 ? 13.061 2.812 -10.852 1.00 91.69 214 LYS A N 1
ATOM 1679 C CA . LYS A 1 214 ? 14.186 3.615 -10.358 1.00 91.69 214 LYS A CA 1
ATOM 1680 C C . LYS A 1 214 ? 14.930 2.908 -9.218 1.00 91.69 214 LYS A C 1
ATOM 1682 O O . LYS A 1 214 ? 14.315 2.111 -8.507 1.00 91.69 214 LYS A O 1
ATOM 1687 N N . PRO A 1 215 ? 16.194 3.265 -8.948 1.00 90.94 215 PRO A N 1
ATOM 1688 C CA . PRO A 1 215 ? 16.923 2.695 -7.824 1.00 90.94 215 PRO A CA 1
ATOM 1689 C C . PRO A 1 215 ? 16.378 3.219 -6.498 1.00 90.94 215 PRO A C 1
ATOM 1691 O O . PRO A 1 215 ? 16.092 4.413 -6.357 1.00 90.94 215 PRO A O 1
ATOM 1694 N N . PHE A 1 216 ? 16.251 2.331 -5.512 1.00 90.06 216 PHE A N 1
ATOM 1695 C CA . PHE A 1 216 ? 15.819 2.707 -4.166 1.00 90.06 216 PHE A CA 1
ATOM 1696 C C . PHE A 1 216 ? 17.001 3.118 -3.294 1.00 90.06 216 PHE A C 1
ATOM 1698 O O . PHE A 1 216 ? 18.083 2.530 -3.346 1.00 90.06 216 PHE A O 1
ATOM 1705 N N . GLU A 1 217 ? 16.771 4.109 -2.435 1.00 87.00 217 GLU A N 1
ATOM 1706 C CA . GLU A 1 217 ? 17.768 4.598 -1.487 1.00 87.00 217 GLU A CA 1
ATOM 1707 C C . GLU A 1 217 ? 18.114 3.538 -0.426 1.00 87.00 217 GLU A C 1
ATOM 1709 O O . GLU A 1 217 ? 19.229 3.509 0.095 1.00 87.00 217 GLU A O 1
ATOM 1714 N N . GLU A 1 218 ? 17.170 2.643 -0.129 1.00 79.25 218 GLU A N 1
ATOM 1715 C CA . GLU A 1 218 ? 17.308 1.548 0.832 1.00 79.25 218 GLU A CA 1
ATOM 1716 C C . GLU A 1 218 ? 18.046 0.314 0.269 1.00 79.25 218 GLU A C 1
ATOM 1718 O O . GLU A 1 218 ? 18.257 -0.667 0.988 1.00 79.25 218 GLU A O 1
ATOM 1723 N N . GLY A 1 219 ? 18.459 0.349 -1.003 1.00 84.44 219 GLY A N 1
ATOM 1724 C CA . GLY A 1 219 ? 19.150 -0.751 -1.678 1.00 84.44 219 GLY A CA 1
ATOM 1725 C C . GLY A 1 219 ? 18.201 -1.804 -2.277 1.00 84.44 219 GLY A C 1
ATOM 1726 O O . GLY A 1 219 ? 17.013 -1.542 -2.440 1.00 84.44 219 GLY A O 1
ATOM 1727 N N . PRO A 1 220 ? 18.694 -3.010 -2.621 1.00 90.69 220 PRO A N 1
ATOM 1728 C CA . PRO A 1 220 ? 17.974 -3.988 -3.455 1.00 90.69 220 PRO A CA 1
ATOM 1729 C C . PRO A 1 220 ? 16.877 -4.778 -2.717 1.00 90.69 220 PRO A C 1
ATOM 1731 O O . PRO A 1 220 ? 16.226 -5.638 -3.301 1.00 90.69 220 PRO A O 1
ATOM 1734 N N . SER A 1 221 ? 16.690 -4.522 -1.420 1.00 84.12 221 SER A N 1
ATOM 1735 C CA . SER A 1 221 ? 15.898 -5.375 -0.522 1.00 84.12 221 SER A CA 1
ATOM 1736 C C . SER A 1 221 ? 14.385 -5.337 -0.748 1.00 84.12 221 SER A C 1
ATOM 1738 O O . SER A 1 221 ? 13.700 -6.245 -0.291 1.00 84.12 221 SER A O 1
ATOM 1740 N N . LYS A 1 222 ? 13.869 -4.302 -1.419 1.00 86.25 222 LYS A N 1
ATOM 1741 C CA . LYS A 1 222 ? 12.444 -4.158 -1.738 1.00 86.25 222 LYS A CA 1
ATOM 1742 C C . LYS A 1 222 ? 12.203 -4.237 -3.236 1.00 86.25 222 LYS A C 1
ATOM 1744 O O . LYS A 1 222 ? 12.995 -3.670 -3.981 1.00 86.25 222 LYS A O 1
ATOM 1749 N N . HIS A 1 223 ? 11.099 -4.838 -3.665 1.00 91.06 223 HIS A N 1
ATOM 1750 C CA . HIS A 1 223 ? 10.728 -4.926 -5.080 1.00 91.06 223 HIS A CA 1
ATOM 1751 C C . HIS A 1 223 ? 10.020 -3.667 -5.576 1.00 91.06 223 HIS A C 1
ATOM 1753 O O . HIS A 1 223 ? 10.290 -3.177 -6.672 1.00 91.06 223 HIS A O 1
ATOM 1759 N N . SER A 1 224 ? 9.094 -3.139 -4.777 1.00 91.62 224 SER A N 1
ATOM 1760 C CA . SER A 1 224 ? 8.291 -1.974 -5.138 1.00 91.62 224 SER A CA 1
ATOM 1761 C C . SER A 1 224 ? 7.820 -1.188 -3.914 1.00 91.62 224 SER A C 1
ATOM 1763 O O . SER A 1 224 ? 7.956 -1.637 -2.773 1.00 91.62 224 SER A O 1
ATOM 1765 N N . ARG A 1 225 ? 7.352 0.040 -4.156 1.00 84.81 225 ARG A N 1
ATOM 1766 C CA . ARG A 1 225 ? 6.686 0.890 -3.164 1.00 84.81 225 ARG A CA 1
ATOM 1767 C C . ARG A 1 225 ? 5.707 1.845 -3.834 1.00 84.81 225 ARG A C 1
ATOM 1769 O O . ARG A 1 225 ? 5.965 2.352 -4.925 1.00 84.81 225 ARG A O 1
ATOM 1776 N N . TYR A 1 226 ? 4.626 2.180 -3.145 1.00 82.00 226 TYR A N 1
ATOM 1777 C CA . TYR A 1 226 ? 3.691 3.205 -3.590 1.00 82.00 226 TYR A CA 1
ATOM 1778 C C . TYR A 1 226 ? 3.984 4.571 -2.958 1.00 82.00 226 TYR A C 1
ATOM 1780 O O . TYR A 1 226 ? 3.814 4.771 -1.752 1.00 82.00 226 TYR A O 1
ATOM 1788 N N . ILE A 1 227 ? 4.346 5.562 -3.778 1.00 72.81 227 ILE A N 1
ATOM 1789 C CA . ILE A 1 227 ? 4.556 6.949 -3.340 1.00 72.81 227 ILE A CA 1
ATOM 1790 C C . ILE A 1 227 ? 3.744 7.888 -4.224 1.00 72.81 227 ILE A C 1
ATOM 1792 O O . ILE A 1 227 ? 3.894 7.925 -5.438 1.00 72.81 227 ILE A O 1
ATOM 1796 N N . SER A 1 228 ? 2.883 8.705 -3.613 1.00 67.44 228 SER A N 1
ATOM 1797 C CA . SER A 1 228 ? 2.215 9.820 -4.303 1.00 67.44 228 SER A CA 1
ATOM 1798 C C . SER A 1 228 ? 1.477 9.443 -5.602 1.00 67.44 228 SER A C 1
ATOM 1800 O O . SER A 1 228 ? 1.435 10.239 -6.537 1.00 67.44 228 SER A O 1
ATOM 1802 N N . ARG A 1 229 ? 0.827 8.267 -5.650 1.00 65.69 229 ARG A N 1
ATOM 1803 C CA . ARG A 1 229 ? 0.157 7.714 -6.854 1.00 65.69 229 ARG A CA 1
ATOM 1804 C C . ARG A 1 229 ? 1.079 7.232 -7.963 1.00 65.69 229 ARG A C 1
ATOM 1806 O O . ARG A 1 229 ? 0.635 7.099 -9.106 1.00 65.69 229 ARG A O 1
ATOM 1813 N N . VAL A 1 230 ? 2.329 6.971 -7.621 1.00 77.50 230 VAL A N 1
ATOM 1814 C CA . VAL A 1 230 ? 3.299 6.314 -8.479 1.00 77.50 230 VAL A CA 1
ATOM 1815 C C . VAL A 1 230 ? 3.707 5.021 -7.790 1.00 77.50 230 VAL A C 1
ATOM 1817 O O . VAL A 1 230 ? 4.105 5.028 -6.625 1.00 77.50 230 VAL A O 1
ATOM 1820 N N . ILE A 1 231 ? 3.557 3.916 -8.507 1.00 86.38 231 ILE A N 1
ATOM 1821 C CA . ILE A 1 231 ? 4.158 2.640 -8.146 1.00 86.38 231 ILE A CA 1
ATOM 1822 C C . ILE A 1 231 ? 5.598 2.716 -8.628 1.00 86.38 231 ILE A C 1
ATOM 1824 O O . ILE A 1 231 ? 5.850 2.829 -9.827 1.00 86.38 231 ILE A O 1
ATOM 1828 N N . GLU A 1 232 ? 6.524 2.744 -7.682 1.00 90.25 232 GLU A N 1
ATOM 1829 C CA . GLU A 1 232 ? 7.951 2.723 -7.960 1.00 90.25 232 GLU A CA 1
ATOM 1830 C C . GLU A 1 232 ? 8.427 1.273 -7.875 1.00 90.25 232 GLU A C 1
ATOM 1832 O O . GLU A 1 232 ? 8.171 0.610 -6.871 1.00 90.25 232 GLU A O 1
ATOM 1837 N N . ILE A 1 233 ? 9.101 0.781 -8.912 1.00 92.88 233 ILE A N 1
ATOM 1838 C CA . ILE A 1 233 ? 9.801 -0.507 -8.909 1.00 92.88 233 ILE A CA 1
ATOM 1839 C C . ILE A 1 233 ? 11.285 -0.259 -8.698 1.00 92.88 233 ILE A C 1
ATOM 1841 O O . ILE A 1 233 ? 11.863 0.627 -9.327 1.00 92.88 233 ILE A O 1
ATOM 1845 N N . ASN A 1 234 ? 11.887 -1.058 -7.824 1.00 92.94 234 ASN A N 1
ATOM 1846 C CA . ASN A 1 234 ? 13.303 -0.989 -7.524 1.00 92.94 234 ASN A CA 1
ATOM 1847 C C . ASN A 1 234 ? 14.126 -1.709 -8.591 1.00 92.94 234 ASN A C 1
ATOM 1849 O O . ASN A 1 234 ? 14.167 -2.938 -8.621 1.00 92.94 234 ASN A O 1
ATOM 1853 N N . ASP A 1 235 ? 14.833 -0.952 -9.421 1.00 93.00 235 ASP A N 1
ATOM 1854 C CA . ASP A 1 235 ? 15.691 -1.530 -10.462 1.00 93.00 235 ASP A CA 1
ATOM 1855 C C . ASP A 1 235 ? 16.985 -2.179 -9.917 1.00 93.00 235 ASP A C 1
ATOM 1857 O O . ASP A 1 235 ? 17.704 -2.870 -10.644 1.00 93.00 235 ASP A O 1
ATOM 1861 N N . LEU A 1 236 ? 17.276 -1.994 -8.622 1.00 92.06 236 LEU A N 1
ATOM 1862 C CA . LEU A 1 236 ? 18.408 -2.628 -7.947 1.00 92.06 236 LEU A CA 1
ATOM 1863 C C . LEU A 1 236 ? 18.088 -4.025 -7.423 1.00 92.06 236 LEU A C 1
ATOM 1865 O O . LEU A 1 236 ? 19.030 -4.766 -7.136 1.00 92.06 236 LEU A O 1
ATOM 1869 N N . ASN A 1 237 ? 16.809 -4.365 -7.269 1.00 93.56 237 ASN A N 1
ATOM 1870 C CA . ASN A 1 237 ? 16.377 -5.660 -6.758 1.00 93.56 237 ASN A CA 1
ATOM 1871 C C . ASN A 1 237 ? 16.848 -6.800 -7.686 1.00 93.56 237 ASN A C 1
ATOM 1873 O O . ASN A 1 237 ? 16.898 -6.641 -8.905 1.00 93.56 237 ASN A O 1
ATOM 1877 N N . GLU A 1 238 ? 17.265 -7.929 -7.109 1.00 91.81 238 GLU A N 1
ATOM 1878 C CA . GLU A 1 238 ? 17.833 -9.032 -7.897 1.00 91.81 238 GLU A CA 1
ATOM 1879 C C . GLU A 1 238 ? 16.774 -9.709 -8.774 1.00 91.81 238 GLU A C 1
ATOM 1881 O O . GLU A 1 238 ? 17.045 -9.955 -9.949 1.00 91.81 238 GLU A O 1
ATOM 1886 N N . ASP A 1 239 ? 15.551 -9.878 -8.271 1.00 91.50 239 ASP A N 1
ATOM 1887 C CA . ASP A 1 239 ? 14.439 -10.449 -9.036 1.00 91.50 239 ASP A CA 1
ATOM 1888 C C . ASP A 1 239 ? 14.048 -9.509 -10.176 1.00 91.50 239 ASP A C 1
ATOM 1890 O O . ASP A 1 239 ? 13.848 -9.952 -11.301 1.00 91.50 239 ASP A O 1
ATOM 1894 N N . TYR A 1 240 ? 14.063 -8.188 -9.954 1.00 92.06 240 TYR A N 1
ATOM 1895 C CA . TYR A 1 240 ? 13.941 -7.236 -11.060 1.00 92.06 240 TYR A CA 1
ATOM 1896 C C . TYR A 1 240 ? 15.006 -7.490 -12.130 1.00 92.06 240 TYR A C 1
ATOM 1898 O O . TYR A 1 240 ? 14.688 -7.575 -13.313 1.00 92.06 240 TYR A O 1
ATOM 1906 N N . LYS A 1 241 ? 16.280 -7.642 -11.751 1.00 91.12 241 LYS A N 1
ATOM 1907 C CA . LYS A 1 241 ? 17.339 -7.862 -12.744 1.00 91.12 241 LYS A CA 1
ATOM 1908 C C . LYS A 1 241 ? 17.163 -9.183 -13.481 1.00 91.12 241 LYS A C 1
ATOM 1910 O O . LYS A 1 241 ? 17.356 -9.236 -14.694 1.00 91.12 241 LYS A O 1
ATOM 1915 N N . GLN A 1 242 ? 16.802 -10.237 -12.766 1.00 90.31 242 GLN A N 1
ATOM 1916 C CA . GLN A 1 242 ? 16.572 -11.550 -13.342 1.00 90.31 242 GLN A CA 1
ATOM 1917 C C . GLN A 1 242 ? 15.389 -11.524 -14.314 1.00 90.31 242 GLN A C 1
ATOM 1919 O O . GLN A 1 242 ? 15.541 -11.872 -15.485 1.00 90.31 242 GLN A O 1
ATOM 1924 N N . GLU A 1 243 ? 14.238 -11.050 -13.856 1.00 88.44 243 GLU A N 1
ATOM 1925 C CA . GLU A 1 243 ? 12.987 -11.103 -14.604 1.00 88.44 243 GLU A CA 1
ATOM 1926 C C . GLU A 1 243 ? 12.936 -10.040 -15.713 1.00 88.44 243 GLU A C 1
ATOM 1928 O O . GLU A 1 243 ? 12.323 -10.270 -16.759 1.00 88.44 243 GLU A O 1
ATOM 1933 N N . VAL A 1 244 ? 13.612 -8.896 -15.530 1.00 85.94 244 VAL A N 1
ATOM 1934 C CA . VAL A 1 244 ? 13.578 -7.770 -16.476 1.00 85.94 244 VAL A CA 1
ATOM 1935 C C . VAL A 1 244 ? 14.775 -7.705 -17.416 1.00 85.94 244 VAL A C 1
ATOM 1937 O O . VAL A 1 244 ? 14.571 -7.546 -18.619 1.00 85.94 244 VAL A O 1
ATOM 1940 N N . PHE A 1 245 ? 16.014 -7.872 -16.937 1.00 83.38 245 PHE A N 1
ATOM 1941 C CA . PHE A 1 245 ? 17.175 -7.864 -17.841 1.00 83.38 245 PHE A CA 1
ATOM 1942 C C . PHE A 1 245 ? 17.386 -9.205 -18.546 1.00 83.38 245 PHE A C 1
ATOM 1944 O O . PHE A 1 245 ? 17.804 -9.211 -19.704 1.00 83.38 245 PHE A O 1
ATOM 1951 N N . ASN A 1 246 ? 17.093 -10.325 -17.878 1.00 82.31 246 ASN A N 1
ATOM 1952 C CA . ASN A 1 246 ? 17.350 -11.663 -18.425 1.00 82.31 246 ASN A CA 1
ATOM 1953 C C . ASN A 1 246 ? 16.073 -12.403 -18.862 1.00 82.31 246 ASN A C 1
ATOM 1955 O O . ASN A 1 246 ? 16.166 -13.435 -19.532 1.00 82.31 246 ASN A O 1
ATOM 1959 N N . GLY A 1 247 ? 14.892 -11.893 -18.504 1.00 84.12 247 GLY A N 1
ATOM 1960 C CA . GLY A 1 247 ? 13.607 -12.515 -18.805 1.00 84.12 247 GLY A CA 1
ATOM 1961 C C . GLY A 1 247 ? 13.037 -12.168 -20.183 1.00 84.12 247 GLY A C 1
ATOM 1962 O O . GLY A 1 247 ? 13.433 -11.209 -20.848 1.00 84.12 247 GLY A O 1
ATOM 1963 N N . SER A 1 248 ? 12.058 -12.968 -20.614 1.00 89.88 248 SER A N 1
ATOM 1964 C CA . SER A 1 248 ? 11.283 -12.709 -21.834 1.00 89.88 248 SER A CA 1
ATOM 1965 C C . SER A 1 248 ? 10.355 -11.493 -21.674 1.00 89.88 248 SER A C 1
ATOM 1967 O O . SER A 1 248 ? 10.052 -11.086 -20.555 1.00 89.88 248 SER A O 1
ATOM 1969 N N . GLU A 1 249 ? 9.804 -10.952 -22.767 1.00 86.50 249 GLU A N 1
ATOM 1970 C CA . GLU A 1 249 ? 8.793 -9.879 -22.670 1.00 86.50 249 GLU A CA 1
ATOM 1971 C C . GLU A 1 249 ? 7.568 -10.292 -21.831 1.00 86.50 249 GLU A C 1
ATOM 1973 O O . GLU A 1 249 ? 6.980 -9.466 -21.136 1.00 86.50 249 GLU A O 1
ATOM 1978 N N . GLN A 1 250 ? 7.180 -11.574 -21.865 1.00 86.06 250 GLN A N 1
ATOM 1979 C CA . GLN A 1 250 ? 6.089 -12.093 -21.032 1.00 86.06 250 GLN A CA 1
ATOM 1980 C C . GLN A 1 250 ? 6.467 -12.109 -19.551 1.00 86.06 250 GLN A C 1
ATOM 1982 O O . GLN A 1 250 ? 5.639 -11.784 -18.705 1.00 86.06 250 GLN A O 1
ATOM 1987 N N . THR A 1 251 ? 7.717 -12.451 -19.254 1.00 89.44 251 THR A N 1
ATOM 1988 C CA . THR A 1 251 ? 8.286 -12.440 -17.904 1.00 89.44 251 THR A CA 1
ATOM 1989 C C . THR A 1 251 ? 8.306 -11.019 -17.338 1.00 89.44 251 THR A C 1
ATOM 1991 O O . THR A 1 251 ? 7.778 -10.771 -16.257 1.00 89.44 251 THR A O 1
ATOM 1994 N N . GLN A 1 252 ? 8.794 -10.064 -18.132 1.00 89.12 252 GLN A N 1
ATOM 1995 C CA . GLN A 1 252 ? 8.794 -8.635 -17.814 1.00 89.12 252 GLN A CA 1
ATOM 1996 C C . GLN A 1 252 ? 7.384 -8.111 -17.524 1.00 89.12 252 GLN A C 1
ATOM 1998 O O . GLN A 1 252 ? 7.146 -7.449 -16.513 1.00 89.12 252 GLN A O 1
ATOM 2003 N N . LEU A 1 253 ? 6.429 -8.445 -18.398 1.00 89.12 253 LEU A N 1
ATOM 2004 C CA . LEU A 1 253 ? 5.026 -8.078 -18.239 1.00 89.12 253 LEU A CA 1
ATOM 2005 C C . LEU A 1 253 ? 4.426 -8.668 -16.955 1.00 89.12 253 LEU A C 1
ATOM 2007 O O . LEU A 1 253 ? 3.731 -7.958 -16.226 1.00 89.12 253 LEU A O 1
ATOM 2011 N N . ALA A 1 254 ? 4.692 -9.945 -16.673 1.00 88.12 254 ALA A N 1
ATOM 2012 C CA . ALA A 1 254 ? 4.203 -10.623 -15.478 1.00 88.12 254 ALA A CA 1
ATOM 2013 C C . ALA A 1 254 ? 4.761 -9.976 -14.205 1.00 88.12 254 ALA A C 1
ATOM 2015 O O . ALA A 1 254 ? 3.981 -9.622 -13.322 1.00 88.12 254 ALA A O 1
ATOM 2016 N N . TYR A 1 255 ? 6.074 -9.740 -14.148 1.00 91.50 255 TYR A N 1
ATOM 2017 C CA . TYR A 1 255 ? 6.729 -9.093 -13.014 1.00 91.50 255 TYR A CA 1
ATOM 2018 C C . TYR A 1 255 ? 6.171 -7.684 -12.761 1.00 91.50 255 TYR A C 1
ATOM 2020 O O . TYR A 1 255 ? 5.751 -7.362 -11.648 1.00 91.50 255 TYR A O 1
ATOM 2028 N N . ALA A 1 256 ? 6.073 -6.849 -13.801 1.00 89.06 256 ALA A N 1
ATOM 2029 C CA . ALA A 1 256 ? 5.524 -5.500 -13.669 1.00 89.06 256 ALA A CA 1
ATOM 2030 C C . ALA A 1 256 ? 4.055 -5.513 -13.208 1.00 89.06 256 ALA A C 1
ATOM 2032 O O . ALA A 1 256 ? 3.673 -4.748 -12.320 1.00 89.06 256 ALA A O 1
ATOM 2033 N N . THR A 1 257 ? 3.237 -6.414 -13.760 1.00 87.50 257 THR A N 1
ATOM 2034 C CA . THR A 1 257 ? 1.830 -6.589 -13.360 1.00 87.50 257 THR A CA 1
ATOM 2035 C C . THR A 1 257 ? 1.722 -7.029 -11.900 1.00 87.50 257 THR A C 1
ATOM 2037 O O . THR A 1 257 ? 0.883 -6.512 -11.161 1.00 87.50 257 THR A O 1
ATOM 2040 N N . LEU A 1 258 ? 2.598 -7.938 -11.464 1.00 90.00 258 LEU A N 1
ATOM 2041 C CA . LEU A 1 258 ? 2.655 -8.438 -10.094 1.00 90.00 258 LEU A CA 1
ATOM 2042 C C . LEU A 1 258 ? 2.964 -7.324 -9.097 1.00 90.00 258 LEU A C 1
ATOM 2044 O O . LEU A 1 258 ? 2.279 -7.206 -8.085 1.00 90.00 258 LEU A O 1
ATOM 2048 N N . MET A 1 259 ? 3.942 -6.472 -9.404 1.00 91.81 259 MET A N 1
ATOM 2049 C CA . MET A 1 259 ? 4.291 -5.328 -8.559 1.00 91.81 259 MET A CA 1
ATOM 2050 C C . MET A 1 259 ? 3.168 -4.296 -8.496 1.00 91.81 259 MET A C 1
ATOM 2052 O O . MET A 1 259 ? 2.870 -3.767 -7.425 1.00 91.81 259 MET A O 1
ATOM 2056 N N . ILE A 1 260 ? 2.477 -4.055 -9.614 1.00 85.88 260 ILE A N 1
ATOM 2057 C CA . ILE A 1 260 ? 1.286 -3.201 -9.608 1.00 85.88 260 ILE A CA 1
ATOM 2058 C C . ILE A 1 260 ? 0.202 -3.801 -8.704 1.00 85.88 260 ILE A C 1
ATOM 2060 O O . ILE A 1 260 ? -0.391 -3.089 -7.889 1.00 85.88 260 ILE A O 1
ATOM 2064 N N . GLY A 1 261 ? -0.038 -5.109 -8.813 1.00 82.31 261 GLY A N 1
ATOM 2065 C CA . GLY A 1 261 ? -0.980 -5.838 -7.968 1.00 82.31 261 GLY A CA 1
ATOM 2066 C C . GLY A 1 261 ? -0.611 -5.768 -6.486 1.00 82.31 261 GLY A C 1
ATOM 2067 O O . GLY A 1 261 ? -1.456 -5.395 -5.674 1.00 82.31 261 GLY A O 1
ATOM 2068 N N . LYS A 1 262 ? 0.655 -6.041 -6.143 1.00 86.38 262 LYS A N 1
ATOM 2069 C CA . LYS A 1 262 ? 1.205 -5.963 -4.783 1.00 86.38 262 LYS A CA 1
ATOM 2070 C C . LYS A 1 262 ? 0.866 -4.631 -4.131 1.00 86.38 262 LYS A C 1
ATOM 2072 O O . LYS A 1 262 ? 0.196 -4.600 -3.100 1.00 86.38 262 LYS A O 1
ATOM 2077 N N . GLU A 1 263 ? 1.303 -3.541 -4.755 1.00 84.62 263 GLU A N 1
ATOM 2078 C CA . GLU A 1 263 ? 1.135 -2.206 -4.192 1.00 84.62 263 GLU A CA 1
ATOM 2079 C C . GLU A 1 263 ? -0.338 -1.810 -4.130 1.00 84.62 263 GLU A C 1
ATOM 2081 O O . GLU A 1 263 ? -0.752 -1.130 -3.196 1.00 84.62 263 GLU A O 1
ATOM 2086 N N . THR A 1 264 ? -1.158 -2.276 -5.074 1.00 75.75 264 THR A N 1
ATOM 2087 C CA . THR A 1 264 ? -2.600 -2.010 -5.056 1.00 75.75 264 THR A CA 1
ATOM 2088 C C . THR A 1 264 ? -3.304 -2.739 -3.907 1.00 75.75 264 THR A C 1
ATOM 2090 O O . THR A 1 264 ? -4.151 -2.143 -3.241 1.00 75.75 264 THR A O 1
ATOM 2093 N N . ILE A 1 265 ? -2.933 -3.992 -3.626 1.00 74.44 265 ILE A N 1
ATOM 2094 C CA . ILE A 1 265 ? -3.473 -4.777 -2.504 1.00 74.44 265 ILE A CA 1
ATOM 2095 C C . ILE A 1 265 ? -3.010 -4.179 -1.170 1.00 74.44 265 ILE A C 1
ATOM 2097 O O . ILE A 1 265 ? -3.817 -3.971 -0.261 1.00 74.44 265 ILE A O 1
ATOM 2101 N N . ALA A 1 266 ? -1.717 -3.865 -1.059 1.00 69.88 266 ALA A N 1
ATOM 2102 C CA . ALA A 1 266 ? -1.119 -3.317 0.153 1.00 69.88 266 ALA A CA 1
ATOM 2103 C C . ALA A 1 266 ? -1.541 -1.866 0.438 1.00 69.88 266 ALA A C 1
ATOM 2105 O O . ALA A 1 266 ? -1.469 -1.425 1.584 1.00 69.88 266 ALA A O 1
ATOM 2106 N N . TYR A 1 267 ? -2.025 -1.126 -0.567 1.00 65.56 267 TYR A N 1
ATOM 2107 C CA . TYR A 1 267 ? -2.267 0.316 -0.478 1.00 65.56 267 TYR A CA 1
ATOM 2108 C C . TYR A 1 267 ? -3.121 0.746 0.730 1.00 65.56 267 TYR A C 1
ATOM 2110 O O . TYR A 1 267 ? -2.863 1.781 1.349 1.00 65.56 267 TYR A O 1
ATOM 2118 N N . ASN A 1 268 ? -4.152 -0.030 1.075 1.00 53.75 268 ASN A N 1
ATOM 2119 C CA . ASN A 1 268 ? -5.064 0.303 2.176 1.00 53.75 268 ASN A CA 1
ATOM 2120 C C . ASN A 1 268 ? -4.638 -0.219 3.528 1.00 53.75 268 ASN A C 1
ATOM 2122 O O . ASN A 1 268 ? -5.231 0.155 4.549 1.00 53.75 268 ASN A O 1
ATOM 2126 N N . ASP A 1 269 ? -3.624 -1.069 3.550 1.00 59.22 269 ASP A N 1
ATOM 2127 C CA . ASP A 1 269 ? -3.106 -1.553 4.798 1.00 59.22 269 ASP A CA 1
ATOM 2128 C C . ASP A 1 269 ? -2.234 -0.483 5.460 1.00 59.22 269 ASP A C 1
ATOM 2130 O O . ASP A 1 269 ? -1.032 -0.346 5.238 1.00 59.22 269 ASP A O 1
ATOM 2134 N N . LYS A 1 270 ? -2.865 0.275 6.355 1.00 52.97 270 LYS A N 1
ATOM 2135 C CA . LYS A 1 270 ? -2.192 1.302 7.155 1.00 52.97 270 LYS A CA 1
ATOM 2136 C C . LYS A 1 270 ? -1.223 0.717 8.186 1.00 52.97 270 LYS A C 1
ATOM 2138 O O . LYS A 1 270 ? -0.466 1.491 8.776 1.00 52.97 270 LYS A O 1
ATOM 2143 N N . SER A 1 271 ? -1.270 -0.596 8.434 1.00 50.59 271 SER A N 1
ATOM 2144 C CA . SER A 1 271 ? -0.349 -1.281 9.344 1.00 50.59 271 SER A CA 1
ATOM 2145 C C . SER A 1 271 ? 0.998 -1.611 8.694 1.00 50.59 271 SER A C 1
ATOM 2147 O O . SER A 1 271 ? 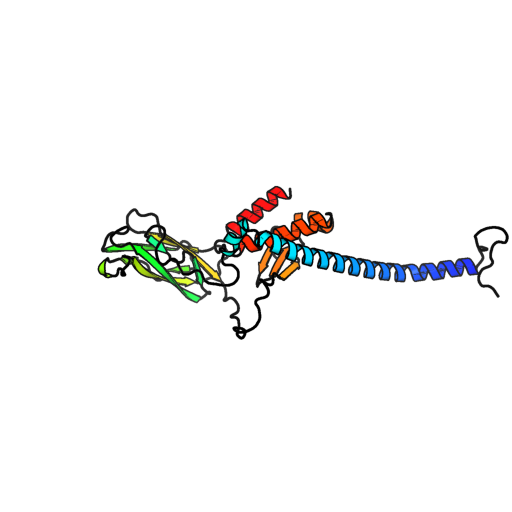1.993 -1.683 9.411 1.00 50.59 271 SER A O 1
ATOM 2149 N N . GLY A 1 272 ? 1.037 -1.748 7.362 1.00 61.53 272 GLY A N 1
ATOM 2150 C CA . GLY A 1 272 ? 2.209 -2.192 6.600 1.00 61.53 272 GLY A CA 1
ATOM 2151 C C . GLY A 1 272 ? 2.439 -3.708 6.628 1.00 61.53 272 GLY A C 1
ATOM 2152 O O . GLY A 1 272 ? 3.346 -4.195 5.966 1.00 61.53 272 GLY A O 1
ATOM 2153 N N . ALA A 1 273 ? 1.615 -4.468 7.353 1.00 59.69 273 ALA A N 1
ATOM 2154 C CA . ALA A 1 273 ? 1.744 -5.914 7.455 1.00 59.69 273 ALA A CA 1
ATOM 2155 C C . ALA A 1 273 ? 1.489 -6.619 6.115 1.00 59.69 273 ALA A C 1
ATOM 2157 O O . ALA A 1 273 ? 2.206 -7.551 5.777 1.00 59.69 273 ALA A O 1
ATOM 2158 N N . ALA A 1 274 ? 0.483 -6.193 5.352 1.00 68.25 274 ALA A N 1
ATOM 2159 C CA . ALA A 1 274 ? 0.166 -6.735 4.038 1.00 68.25 274 ALA A CA 1
ATOM 2160 C C . ALA A 1 274 ? 1.311 -6.492 3.052 1.00 68.25 274 ALA A C 1
ATOM 2162 O O . ALA A 1 274 ? 1.668 -7.418 2.332 1.00 68.25 274 ALA A O 1
ATOM 2163 N N . ASP A 1 275 ? 1.917 -5.299 3.071 1.00 71.69 275 ASP A N 1
ATOM 2164 C CA . ASP A 1 275 ? 3.123 -5.011 2.283 1.00 71.69 275 ASP A CA 1
ATOM 2165 C C . ASP A 1 275 ? 4.250 -5.980 2.664 1.00 71.69 275 ASP A C 1
ATOM 2167 O O . ASP A 1 275 ? 4.746 -6.707 1.811 1.00 71.69 275 ASP A O 1
ATOM 2171 N N . ASP A 1 276 ? 4.566 -6.095 3.959 1.00 70.75 276 ASP A N 1
ATOM 2172 C CA . ASP A 1 276 ? 5.624 -6.983 4.458 1.00 70.75 276 ASP A CA 1
ATOM 2173 C C . ASP A 1 276 ? 5.368 -8.473 4.153 1.00 70.75 276 ASP A C 1
ATOM 2175 O O . ASP A 1 276 ? 6.306 -9.229 3.886 1.00 70.75 276 ASP A O 1
ATOM 2179 N N . TYR A 1 277 ? 4.114 -8.932 4.228 1.00 74.75 277 TYR A N 1
ATOM 2180 C CA . TYR A 1 277 ? 3.745 -10.313 3.906 1.00 74.75 277 TYR A CA 1
ATOM 2181 C C . TYR A 1 277 ? 3.837 -10.583 2.410 1.00 74.75 277 TYR A C 1
ATOM 2183 O O . TYR A 1 277 ? 4.371 -11.622 2.028 1.00 74.75 277 TYR A O 1
ATOM 2191 N N . LEU A 1 278 ? 3.335 -9.670 1.578 1.00 79.00 278 LEU A N 1
ATOM 2192 C CA . LEU A 1 278 ? 3.405 -9.797 0.126 1.00 79.00 278 LEU A CA 1
ATOM 2193 C C . LEU A 1 278 ? 4.855 -9.736 -0.353 1.00 79.00 278 LEU A C 1
ATOM 2195 O O . LEU A 1 278 ? 5.250 -10.558 -1.167 1.00 79.00 278 LEU A O 1
ATOM 2199 N N . GLU A 1 279 ? 5.666 -8.843 0.211 1.00 82.31 279 GLU A N 1
ATOM 2200 C CA . GLU A 1 279 ? 7.100 -8.752 -0.064 1.00 82.31 279 GLU A CA 1
ATOM 2201 C C . GLU A 1 279 ? 7.804 -10.094 0.198 1.00 82.31 279 GLU A C 1
ATOM 2203 O O . GLU A 1 279 ? 8.469 -10.631 -0.682 1.00 82.31 279 GLU A O 1
ATOM 2208 N N . LYS A 1 280 ? 7.581 -10.700 1.374 1.00 78.81 280 LYS A N 1
ATOM 2209 C CA . LYS A 1 280 ? 8.151 -12.017 1.721 1.00 78.81 280 LYS A CA 1
ATOM 2210 C C . LYS A 1 280 ? 7.615 -13.150 0.853 1.00 78.81 280 LYS A C 1
ATOM 2212 O O . LYS A 1 280 ? 8.354 -14.074 0.529 1.00 78.81 280 LYS A O 1
ATOM 2217 N N . TYR A 1 281 ? 6.326 -13.107 0.531 1.00 78.06 281 TYR A N 1
ATOM 2218 C CA . TYR A 1 281 ? 5.681 -14.107 -0.310 1.00 78.06 281 TYR A CA 1
ATOM 2219 C C . TYR A 1 281 ? 6.268 -14.087 -1.723 1.00 78.06 281 TYR A C 1
ATOM 2221 O O . TYR A 1 281 ? 6.577 -15.146 -2.264 1.00 78.06 281 TYR A O 1
ATOM 2229 N N . PHE A 1 282 ? 6.501 -12.902 -2.291 1.00 77.06 282 PHE A N 1
ATOM 2230 C CA . PHE A 1 282 ? 7.088 -12.783 -3.622 1.00 77.06 282 PHE A CA 1
ATOM 2231 C C . PHE A 1 282 ? 8.556 -13.186 -3.668 1.00 77.06 282 PHE A C 1
ATOM 2233 O O . PHE A 1 282 ? 8.897 -13.939 -4.575 1.00 77.06 282 PHE A O 1
ATOM 2240 N N . CYS A 1 283 ? 9.363 -12.851 -2.650 1.00 74.81 283 CYS A N 1
ATOM 2241 C CA . CYS A 1 283 ? 10.714 -13.415 -2.532 1.00 74.81 283 CYS A CA 1
ATOM 2242 C C . CYS A 1 283 ? 10.703 -14.951 -2.633 1.00 74.81 283 CYS A C 1
ATOM 2244 O O . CYS A 1 283 ? 11.564 -15.533 -3.265 1.00 74.81 283 CYS A O 1
ATOM 2246 N N . SER A 1 284 ? 9.712 -15.626 -2.037 1.00 70.88 284 SER A N 1
ATOM 2247 C CA . SER A 1 284 ? 9.670 -17.098 -2.012 1.00 70.88 284 SER A CA 1
ATOM 2248 C C . SER A 1 284 ? 9.171 -17.778 -3.293 1.00 70.88 284 SER A C 1
ATOM 2250 O O . SER A 1 284 ? 9.199 -19.003 -3.366 1.00 70.88 284 SER A O 1
ATOM 2252 N N . ILE A 1 285 ? 8.634 -17.019 -4.251 1.00 70.00 285 ILE A N 1
ATOM 2253 C CA . ILE A 1 285 ? 8.025 -17.551 -5.488 1.00 70.00 285 ILE A CA 1
ATOM 2254 C C . ILE A 1 285 ? 8.867 -17.223 -6.718 1.00 70.00 285 ILE A C 1
ATOM 2256 O O . ILE A 1 285 ? 8.725 -17.886 -7.744 1.00 70.00 285 ILE A O 1
ATOM 2260 N N . LEU A 1 286 ? 9.694 -16.184 -6.617 1.00 65.06 286 LEU A N 1
ATOM 2261 C CA . LEU A 1 286 ? 10.628 -15.768 -7.657 1.00 65.06 286 LEU A CA 1
ATOM 2262 C C . LEU A 1 286 ? 12.008 -16.451 -7.517 1.00 65.06 286 LEU A C 1
ATOM 2264 O O . LEU A 1 286 ? 12.773 -16.436 -8.481 1.00 65.06 286 LEU A O 1
ATOM 2268 N N . ASP A 1 287 ? 12.269 -17.104 -6.374 1.00 56.06 287 ASP A N 1
ATOM 2269 C CA . ASP A 1 287 ? 13.361 -18.073 -6.136 1.00 56.06 287 ASP A CA 1
ATOM 2270 C C . ASP A 1 287 ? 13.092 -19.449 -6.793 1.00 56.06 287 ASP A C 1
ATOM 2272 O O . ASP A 1 287 ? 14.040 -20.039 -7.370 1.00 56.06 287 ASP A O 1
#

Secondary structure (DSSP, 8-state):
--SS-B-TTSS-B--SHHHHHHHHHHHHHHHHHHHHHHHHHHHHHHHHHHHHHHHHHHHHHHHHTSHHHHTTTTS--SS------SS-TTSEEESSSEEEE-TT-EEEEEEEEETTTTSPTTEEEEEEES-TTEEES--EEEE-GGG--TTSEEEEEEEEEE-S--SSPEEEEEE-TTSPPEEEEEEE-PPPPPPPPPPTT---PSP--EEEEE--TT-TT-SEEEETTEEEEETTSHHHIIIIISS-HHHHHHHHHHHHHHHHHHTT-TTSHHHHHHHHHHHHHH-

Sequence (287 aa):
GDFLKPLPARTGFEENEDWINLLDELDKLRPSIEAEIEIFKQEEAKKKLTEIQRKAIELAREILNIEEFKDLELLEGLGRKPPEPRLPPNGFDFVPSSIRVEPGKTGVLPLKAFVPKVVPDNSMVQISINDSSVERKTYSLLLKASEADKDGVVTAHVSFEGKSKTMIPVVLTAITGNLKPAIAHIRVAEAEQKREPKSPGEEKEGPRINYVEKPFEEGPSKHSRYISRVIEINDLNEDYKQEVFNGSEQTQLAYATLMIGKETIAYNDKSGAADDYLEKYFCSILD

pLDDT: mean 79.45, std 16.83, range [34.62, 97.5]

Organism: NCBI:txid412755